Protein AF-A0A0N4VHN5-F1 (afdb_monomer_lite)

Organism: Enterobius vermicularis (NCBI:txid51028)

Foldseek 3Di:
DDDDDDDDDDDDDPPPPPQLPPVPDDPPDDQCQPDDPPPAFDDDDPALSPFRAHDDPVRCCLQQVQWAFDPPDPQQWTARNLPGDIDRHSVVRSQVSCLQFQKAFKAFLQQRAGENHLVLQQCLQQQVLDPRVVVQPPPQAAPDRDGRRHDSSSSVVRMDGPDPRRRNYMDGDPFFHTGPVHSRTDHHDPVSHCVRCPPVHPDPPPPDPPPDPDDDDDDDDD

Structure (mmCIF, N/CA/C/O backbone):
data_AF-A0A0N4VHN5-F1
#
_entry.id   AF-A0A0N4VHN5-F1
#
loop_
_atom_site.group_PDB
_atom_site.id
_atom_site.type_symbol
_atom_site.label_atom_id
_atom_site.label_alt_id
_atom_site.label_comp_id
_atom_site.label_asym_id
_atom_site.label_entity_id
_atom_site.label_seq_id
_atom_site.pdbx_PDB_ins_code
_atom_site.Cartn_x
_atom_site.Cartn_y
_atom_site.Cartn_z
_atom_site.occupancy
_atom_site.B_iso_or_equiv
_atom_site.auth_seq_id
_atom_site.auth_comp_id
_atom_site.auth_asym_id
_atom_site.auth_atom_id
_atom_site.pdbx_PDB_model_num
ATOM 1 N N . GLU A 1 1 ? 41.051 45.257 -5.096 1.00 39.50 1 GLU A N 1
ATOM 2 C CA . GLU A 1 1 ? 40.763 44.837 -6.481 1.00 39.50 1 GLU A CA 1
ATOM 3 C C . GLU A 1 1 ? 40.896 43.319 -6.676 1.00 39.50 1 GLU A C 1
ATOM 5 O O . GLU A 1 1 ? 41.936 42.858 -7.135 1.00 39.50 1 GLU A O 1
ATOM 10 N N . PRO A 1 2 ? 39.897 42.505 -6.288 1.00 39.78 2 PRO A N 1
ATOM 11 C CA . PRO A 1 2 ? 39.859 41.083 -6.623 1.00 39.78 2 PRO A CA 1
ATOM 12 C C . PRO A 1 2 ? 39.110 40.864 -7.950 1.00 39.78 2 PRO A C 1
ATOM 14 O O . PRO A 1 2 ? 38.141 41.558 -8.247 1.00 39.78 2 PRO A O 1
ATOM 17 N N . SER A 1 3 ? 39.527 39.887 -8.754 1.00 37.66 3 SER A N 1
ATOM 18 C CA . SER A 1 3 ? 38.798 39.464 -9.956 1.00 37.66 3 SER A CA 1
ATOM 19 C C . SER A 1 3 ? 38.771 37.942 -10.060 1.00 37.66 3 SER A C 1
ATOM 21 O O . SER A 1 3 ? 39.812 37.305 -10.178 1.00 37.66 3 SER A O 1
ATOM 23 N N . GLY A 1 4 ? 37.551 37.392 -10.046 1.00 33.50 4 GLY A N 1
ATOM 24 C CA . GLY A 1 4 ? 37.181 36.234 -10.862 1.00 33.50 4 GLY A CA 1
ATOM 25 C C . GLY A 1 4 ? 37.303 34.836 -10.253 1.00 33.50 4 GLY A C 1
ATOM 26 O O . GLY A 1 4 ? 37.974 33.991 -10.833 1.00 33.50 4 GLY A O 1
ATOM 27 N N . ALA A 1 5 ? 36.588 34.541 -9.163 1.00 33.94 5 ALA A N 1
ATOM 28 C CA . ALA A 1 5 ? 36.225 33.161 -8.826 1.00 33.94 5 ALA A CA 1
ATOM 29 C C . ALA A 1 5 ? 34.966 32.763 -9.620 1.00 33.94 5 ALA A C 1
ATOM 31 O O . ALA A 1 5 ? 33.904 33.350 -9.426 1.00 33.94 5 ALA A O 1
ATOM 32 N N . SER A 1 6 ? 35.080 31.786 -10.524 1.00 32.53 6 SER A N 1
ATOM 33 C CA . SER A 1 6 ? 33.928 31.187 -11.212 1.00 32.53 6 SER A CA 1
ATOM 34 C C . SER A 1 6 ? 33.412 30.005 -10.394 1.00 32.53 6 SER A C 1
ATOM 36 O O . SER A 1 6 ? 33.949 28.903 -10.469 1.00 32.53 6 SER A O 1
ATOM 38 N N . THR A 1 7 ? 32.386 30.244 -9.583 1.00 33.53 7 THR A N 1
ATOM 39 C CA . THR A 1 7 ? 31.591 29.200 -8.929 1.00 33.53 7 THR A CA 1
ATOM 40 C C . THR A 1 7 ? 30.432 28.822 -9.844 1.00 33.53 7 THR A C 1
ATOM 42 O O . THR A 1 7 ? 29.516 29.614 -10.046 1.00 33.53 7 THR A O 1
ATOM 45 N N . SER A 1 8 ? 30.466 27.620 -10.418 1.00 34.12 8 SER A N 1
ATOM 46 C CA . SER A 1 8 ? 29.323 27.057 -11.136 1.00 34.12 8 SER A CA 1
ATOM 47 C C . SER A 1 8 ? 28.293 26.556 -10.125 1.00 34.12 8 SER A C 1
ATOM 49 O O . SER A 1 8 ? 28.467 25.509 -9.502 1.00 34.12 8 SER A O 1
ATOM 51 N N . GLU A 1 9 ? 27.228 27.334 -9.952 1.00 30.00 9 GLU A N 1
ATOM 52 C CA . GLU A 1 9 ? 26.020 26.945 -9.232 1.00 30.00 9 GLU A CA 1
ATOM 53 C C . GLU A 1 9 ? 25.339 25.780 -9.963 1.00 30.00 9 GLU A C 1
ATOM 55 O O . GLU A 1 9 ? 24.810 25.929 -11.065 1.00 30.00 9 GLU A O 1
ATOM 60 N N . VAL A 1 10 ? 25.353 24.595 -9.349 1.00 32.91 10 VAL A N 1
ATOM 61 C CA . VAL A 1 10 ? 24.505 23.480 -9.775 1.00 32.91 10 VAL A CA 1
ATOM 62 C C . VAL A 1 10 ? 23.105 23.756 -9.246 1.00 32.91 10 VAL A C 1
ATOM 64 O O . VAL A 1 10 ? 22.823 23.640 -8.053 1.00 32.91 10 VAL A O 1
ATOM 67 N N . THR A 1 11 ? 22.233 24.153 -10.163 1.00 28.89 11 THR A N 1
ATOM 68 C CA . THR A 1 11 ? 20.811 24.382 -9.948 1.00 28.89 11 THR A CA 1
ATOM 69 C C . THR A 1 11 ? 20.134 23.102 -9.450 1.00 28.89 11 THR A C 1
ATOM 71 O O . THR A 1 11 ? 19.963 22.116 -10.168 1.00 28.89 11 THR A O 1
ATOM 74 N N . ALA A 1 12 ? 19.733 23.107 -8.179 1.00 29.03 12 ALA A N 1
ATOM 75 C CA . ALA A 1 12 ? 18.891 22.068 -7.609 1.00 29.03 12 ALA A CA 1
ATOM 76 C C . ALA A 1 12 ? 17.508 22.113 -8.281 1.00 29.03 12 ALA A C 1
ATOM 78 O O . ALA A 1 12 ? 16.729 23.045 -8.091 1.00 29.03 12 ALA A O 1
ATOM 79 N N . SER A 1 13 ? 17.210 21.095 -9.088 1.00 31.02 13 SER A N 1
ATOM 80 C CA . SER A 1 13 ? 15.890 20.896 -9.690 1.00 31.02 13 SER A CA 1
ATOM 81 C C . SER A 1 13 ? 14.857 20.556 -8.602 1.00 31.02 13 SER A C 1
ATOM 83 O O . SER A 1 13 ? 15.085 19.618 -7.831 1.00 31.02 13 SER A O 1
ATOM 85 N N . PRO A 1 14 ? 13.702 21.243 -8.521 1.00 33.09 14 PRO A N 1
ATOM 86 C CA . PRO A 1 14 ? 12.677 20.912 -7.543 1.00 33.09 14 PRO A CA 1
ATOM 87 C C . PRO A 1 14 ? 11.847 19.729 -8.054 1.00 33.09 14 PRO A C 1
ATOM 89 O O . PRO A 1 14 ? 10.865 19.892 -8.776 1.00 33.09 14 PRO A O 1
ATOM 92 N N . ASN A 1 15 ? 12.227 18.510 -7.668 1.00 30.66 15 ASN A N 1
ATOM 93 C CA . ASN A 1 15 ? 11.379 17.334 -7.857 1.00 30.66 15 ASN A CA 1
ATOM 94 C C . ASN A 1 15 ? 10.184 17.429 -6.892 1.00 30.66 15 ASN A C 1
ATOM 96 O O . ASN A 1 15 ? 10.276 17.074 -5.714 1.00 30.66 15 ASN A O 1
ATOM 100 N N . SER A 1 16 ? 9.062 17.948 -7.396 1.00 34.81 16 SER A N 1
ATOM 101 C CA . SER A 1 16 ? 7.782 18.032 -6.691 1.00 34.81 16 SER A CA 1
ATOM 102 C C . SER A 1 16 ? 7.221 16.626 -6.461 1.00 34.81 16 SER A C 1
ATOM 104 O O . SER A 1 16 ? 6.423 16.103 -7.238 1.00 34.81 16 SER A O 1
ATOM 106 N N . ARG A 1 17 ? 7.659 15.987 -5.370 1.00 40.44 17 ARG A N 1
ATOM 107 C CA . ARG A 1 17 ? 7.017 14.792 -4.810 1.00 40.44 17 ARG A CA 1
ATOM 108 C C . ARG A 1 17 ? 5.644 15.212 -4.299 1.00 40.44 17 ARG A C 1
ATOM 110 O O . ARG A 1 17 ? 5.498 15.598 -3.137 1.00 40.44 17 ARG A O 1
ATOM 117 N N . ARG A 1 18 ? 4.634 15.175 -5.168 1.00 39.31 18 ARG A N 1
ATOM 118 C CA . ARG A 1 18 ? 3.244 15.453 -4.800 1.00 39.31 18 ARG A CA 1
ATOM 119 C C . ARG A 1 18 ? 2.734 14.294 -3.939 1.00 39.31 18 ARG A C 1
ATOM 121 O O . ARG A 1 18 ? 2.099 13.364 -4.417 1.00 39.31 18 ARG A O 1
ATOM 128 N N . LYS A 1 19 ? 3.066 14.332 -2.643 1.00 42.00 19 LYS A N 1
ATOM 129 C CA . LYS A 1 19 ? 2.388 13.541 -1.610 1.00 42.00 19 LYS A CA 1
ATOM 130 C C . LYS A 1 19 ? 0.894 13.812 -1.771 1.00 42.00 19 LYS A C 1
ATOM 132 O O . LYS A 1 19 ? 0.517 14.977 -1.911 1.00 42.00 19 LYS A O 1
ATOM 137 N N . GLN A 1 20 ? 0.059 12.771 -1.768 1.00 41.84 20 GLN A N 1
ATOM 138 C CA . GLN A 1 20 ? -1.391 12.947 -1.675 1.00 41.84 20 GLN A CA 1
ATOM 139 C C . GLN A 1 20 ? -1.646 13.880 -0.485 1.00 41.84 20 GLN A C 1
ATOM 141 O O . GLN A 1 20 ? -1.307 13.551 0.652 1.00 41.84 20 GLN A O 1
ATOM 146 N N . ASN A 1 21 ? -2.072 15.111 -0.777 1.00 32.28 21 ASN A N 1
ATOM 147 C CA . ASN A 1 21 ? -2.075 16.188 0.199 1.00 32.28 21 ASN A CA 1
ATOM 148 C C . ASN A 1 21 ? -3.254 15.966 1.147 1.00 32.28 21 ASN A C 1
ATOM 150 O O . ASN A 1 21 ? -4.392 16.322 0.863 1.00 32.28 21 ASN A O 1
ATOM 154 N N . LEU A 1 22 ? -2.948 15.336 2.270 1.00 43.53 22 LEU A N 1
ATOM 155 C CA . LEU A 1 22 ? -3.851 15.104 3.390 1.00 43.53 22 LEU A CA 1
ATOM 156 C C . LEU A 1 22 ? -4.009 16.375 4.261 1.00 43.53 22 LEU A C 1
ATOM 158 O O . LEU A 1 22 ? -4.693 16.347 5.272 1.00 43.53 22 LEU A O 1
ATOM 162 N N . SER A 1 23 ? -3.405 17.505 3.867 1.00 31.72 23 SER A N 1
ATOM 163 C CA . SER A 1 23 ? -3.497 18.811 4.545 1.00 31.72 23 SER A CA 1
ATOM 164 C C . SER A 1 23 ? -4.781 19.584 4.214 1.00 31.72 23 SER A C 1
ATOM 166 O O . SER A 1 23 ? -5.015 20.644 4.782 1.00 31.72 23 SER A O 1
ATOM 168 N N . LYS A 1 24 ? -5.629 19.067 3.315 1.00 37.84 24 LYS A N 1
ATOM 169 C CA . LYS A 1 24 ? -7.011 19.545 3.109 1.00 37.84 24 LYS A CA 1
ATOM 170 C C . LYS A 1 24 ? -8.031 18.833 4.008 1.00 37.84 24 LYS A C 1
ATOM 172 O O . LYS A 1 24 ? -9.216 18.808 3.697 1.00 37.84 24 LYS A O 1
ATOM 177 N N . LEU A 1 25 ? -7.572 18.237 5.104 1.00 39.84 25 LEU A N 1
ATOM 178 C CA . LEU A 1 25 ? -8.420 17.659 6.140 1.00 39.84 25 LEU A CA 1
ATOM 179 C C . LEU A 1 25 ? -8.606 18.711 7.239 1.00 39.84 25 LEU A C 1
ATOM 181 O O . LEU A 1 25 ? -7.860 18.736 8.213 1.00 39.84 25 LEU A O 1
ATOM 185 N N . GLY A 1 26 ? -9.541 19.637 7.017 1.00 29.16 26 GLY A N 1
ATOM 186 C CA . GLY A 1 26 ? -10.001 20.557 8.058 1.00 29.16 26 GLY A CA 1
ATOM 187 C C . GLY A 1 26 ? -10.893 19.836 9.070 1.00 29.16 26 GLY A C 1
ATOM 188 O O . GLY A 1 26 ? -11.577 18.876 8.717 1.00 29.16 26 GLY A O 1
ATOM 189 N N . GLU A 1 27 ? -10.871 20.302 10.321 1.00 34.47 27 GLU A N 1
ATOM 190 C CA . GLU A 1 27 ? -11.841 19.953 11.366 1.00 34.47 27 GLU A CA 1
ATOM 191 C C . GLU A 1 27 ? -13.268 20.166 10.844 1.00 34.47 27 GLU A C 1
ATOM 193 O O . GLU A 1 27 ? -13.688 21.288 10.570 1.00 34.47 27 GLU A O 1
ATOM 198 N N . GLY A 1 28 ? -13.985 19.065 10.645 1.00 32.59 28 GLY A N 1
ATOM 199 C CA . GLY A 1 28 ? -15.244 19.026 9.906 1.00 32.59 28 GLY A CA 1
ATOM 200 C C . GLY A 1 28 ? -15.227 17.826 8.973 1.00 32.59 28 GLY A C 1
ATOM 201 O O . GLY A 1 28 ? -15.170 17.985 7.757 1.00 32.59 28 GLY A O 1
ATOM 202 N N . ASP A 1 29 ? -15.171 16.631 9.571 1.00 35.84 29 ASP A N 1
ATOM 203 C CA . ASP A 1 29 ? -15.097 15.338 8.891 1.00 35.84 29 ASP A CA 1
ATOM 204 C C . ASP A 1 29 ? -16.219 15.197 7.849 1.00 35.84 29 ASP A C 1
ATOM 206 O O . ASP A 1 29 ? -17.328 14.760 8.145 1.00 35.84 29 ASP A O 1
ATOM 210 N N . ASP A 1 30 ? -15.889 15.472 6.592 1.00 33.62 30 ASP A N 1
ATOM 211 C CA . ASP A 1 30 ? -16.401 14.670 5.498 1.00 33.62 30 ASP A CA 1
ATOM 212 C C . ASP A 1 30 ? -15.242 14.335 4.562 1.00 33.62 30 ASP A C 1
ATOM 214 O O . ASP A 1 30 ? -14.617 15.191 3.927 1.00 33.62 30 ASP A O 1
ATOM 218 N N . VAL A 1 31 ? -14.931 13.040 4.483 1.00 39.06 31 VAL A N 1
ATOM 219 C CA . VAL A 1 31 ? -14.284 12.489 3.294 1.00 39.06 31 VAL A CA 1
ATOM 220 C C . VAL A 1 31 ? -15.145 12.989 2.148 1.00 39.06 31 VAL A C 1
ATOM 222 O O . VAL A 1 31 ? -16.322 12.659 2.129 1.00 39.06 31 VAL A O 1
ATOM 225 N N . THR A 1 32 ? -14.627 13.796 1.221 1.00 37.62 32 THR A N 1
ATOM 226 C CA . THR A 1 32 ? -15.452 14.198 0.078 1.00 37.62 32 THR A CA 1
ATOM 227 C C . THR A 1 32 ? -15.676 12.965 -0.801 1.00 37.62 32 THR A C 1
ATOM 229 O O . THR A 1 32 ? -14.927 12.679 -1.736 1.00 37.62 32 THR A O 1
ATOM 232 N N . ILE A 1 33 ? -16.702 12.194 -0.443 1.00 41.88 33 ILE A N 1
ATOM 233 C CA . ILE A 1 33 ? -17.319 11.114 -1.194 1.00 41.88 33 ILE A CA 1
ATOM 234 C C . ILE A 1 33 ? -18.050 11.827 -2.325 1.00 41.88 33 ILE A C 1
ATOM 236 O O . ILE A 1 33 ? -19.202 12.234 -2.199 1.00 41.88 33 ILE A O 1
ATOM 240 N N . VAL A 1 34 ? -17.348 12.074 -3.430 1.00 38.62 34 VAL A N 1
ATOM 241 C CA . VAL A 1 34 ? -17.986 12.680 -4.599 1.00 38.62 34 VAL A CA 1
ATOM 242 C C . VAL A 1 34 ? -19.016 11.684 -5.133 1.00 38.62 34 VAL A C 1
ATOM 244 O O . VAL A 1 34 ? -18.658 10.638 -5.675 1.00 38.62 34 VAL A O 1
ATOM 247 N N . SER A 1 35 ? -20.297 12.013 -4.965 1.00 38.59 35 SER A N 1
ATOM 248 C CA . SER A 1 35 ? -21.399 11.354 -5.663 1.00 38.59 35 SER A CA 1
ATOM 249 C C . SER A 1 35 ? -21.301 11.698 -7.146 1.00 38.59 35 SER A C 1
ATOM 251 O O . SER A 1 35 ? -21.182 12.870 -7.495 1.00 38.59 35 SER A O 1
ATOM 253 N N . PHE A 1 36 ? -21.329 10.691 -8.021 1.00 43.09 36 PHE A N 1
ATOM 254 C CA . PHE A 1 36 ? -21.306 10.902 -9.468 1.00 43.09 36 PHE A CA 1
ATOM 255 C C . PHE A 1 36 ? -22.544 11.704 -9.889 1.00 43.09 36 PHE A C 1
ATOM 257 O O . PHE A 1 36 ? -23.650 11.161 -9.814 1.00 43.09 36 PHE A O 1
ATOM 264 N N . PRO A 1 37 ? -22.410 12.937 -10.409 1.00 37.66 37 PRO A N 1
ATOM 265 C CA . PRO A 1 37 ? -23.477 13.491 -11.212 1.00 37.66 37 PRO A CA 1
ATOM 266 C C . PRO A 1 37 ? -23.484 12.665 -12.505 1.00 37.66 37 PRO A C 1
ATOM 268 O O . PRO A 1 37 ? -22.522 12.687 -13.272 1.00 37.66 37 PRO A O 1
ATOM 271 N N . ASN A 1 38 ? -24.562 11.915 -12.737 1.00 46.72 38 ASN A N 1
ATOM 272 C CA . ASN A 1 38 ? -24.902 11.277 -14.019 1.00 46.72 38 ASN A CA 1
ATOM 273 C C . ASN A 1 38 ? -24.316 9.884 -14.328 1.00 46.72 38 ASN A C 1
ATOM 275 O O . ASN A 1 38 ? -24.370 9.462 -15.482 1.00 46.72 38 ASN A O 1
ATOM 279 N N . GLY A 1 39 ? -23.795 9.137 -13.346 1.00 50.06 39 GLY A N 1
ATOM 280 C CA . GLY A 1 39 ? -23.533 7.693 -13.509 1.00 50.06 39 GLY A CA 1
ATOM 281 C C . GLY A 1 39 ? -22.521 7.292 -14.599 1.00 50.06 39 GLY A C 1
ATOM 282 O O . GLY A 1 39 ? -22.461 6.118 -14.962 1.00 50.06 39 GLY A O 1
ATOM 283 N N . ARG A 1 40 ? -21.720 8.231 -15.126 1.00 45.75 40 ARG A N 1
ATOM 284 C CA . ARG A 1 40 ? -20.621 7.928 -16.055 1.00 45.75 40 ARG A CA 1
ATOM 285 C C . ARG A 1 40 ? -19.307 7.713 -15.292 1.00 45.75 40 ARG A C 1
ATOM 287 O O . ARG A 1 40 ? -18.990 8.531 -14.427 1.00 45.75 40 ARG A O 1
ATOM 294 N N . PRO A 1 41 ? -18.526 6.664 -15.617 1.00 46.84 41 PRO A N 1
ATOM 295 C CA . PRO A 1 41 ? -17.182 6.491 -15.074 1.00 46.84 41 PRO A CA 1
ATOM 296 C C . PRO A 1 41 ? -16.291 7.685 -15.461 1.00 46.84 41 PRO A C 1
ATOM 298 O O . PRO A 1 41 ? -16.370 8.134 -16.610 1.00 46.84 41 PRO A O 1
ATOM 301 N N . PRO A 1 42 ? -15.440 8.205 -14.558 1.00 48.66 42 PRO A N 1
ATOM 302 C CA . PRO A 1 42 ? -14.450 9.212 -14.916 1.00 48.66 42 PRO A CA 1
ATOM 303 C C . PRO A 1 42 ? -13.450 8.634 -15.934 1.00 48.66 42 PRO A C 1
ATOM 305 O O . PRO A 1 42 ? -13.191 7.427 -15.907 1.00 48.66 42 PRO A O 1
ATOM 308 N N . PRO A 1 43 ? -12.835 9.467 -16.794 1.00 48.03 43 PRO A N 1
ATOM 309 C CA . PRO A 1 43 ? -11.651 9.061 -17.547 1.00 48.03 43 PRO A CA 1
ATOM 310 C C . PRO A 1 43 ? -10.589 8.519 -16.584 1.00 48.03 43 PRO A C 1
ATOM 312 O O . PRO A 1 43 ? -10.421 9.076 -15.497 1.00 48.03 43 PRO A O 1
ATOM 315 N N . CYS A 1 44 ? -9.871 7.458 -16.970 1.00 50.72 44 CYS A N 1
ATOM 316 C CA . CYS A 1 44 ? -8.771 6.933 -16.161 1.00 50.72 44 CYS A CA 1
ATOM 317 C C . CYS A 1 44 ? -7.771 8.074 -15.893 1.00 50.72 44 CYS A C 1
ATOM 319 O O . CYS A 1 44 ? -7.240 8.640 -16.852 1.00 50.72 44 CYS A O 1
ATOM 321 N N . PRO A 1 45 ? -7.549 8.474 -14.630 1.00 56.88 45 PRO A N 1
ATOM 322 C CA . PRO A 1 45 ? -6.671 9.596 -14.339 1.00 56.88 45 PRO A CA 1
ATOM 323 C C . PRO A 1 45 ? -5.233 9.270 -14.743 1.00 56.88 45 PRO A C 1
ATOM 325 O O . PRO A 1 45 ? -4.770 8.146 -14.572 1.00 56.88 45 PRO A O 1
ATOM 328 N N . GLN A 1 46 ? -4.534 10.277 -15.272 1.00 59.91 46 GLN A N 1
ATOM 329 C CA . GLN A 1 46 ? -3.140 10.167 -15.723 1.00 59.91 46 GLN A CA 1
ATOM 330 C C . GLN A 1 46 ? -2.165 9.885 -14.567 1.00 59.91 46 GLN A C 1
ATOM 332 O O . GLN A 1 46 ? -1.086 9.357 -14.796 1.00 59.91 46 GLN A O 1
ATOM 337 N N . ASP A 1 47 ? -2.549 10.220 -13.329 1.00 72.00 47 ASP A N 1
ATOM 338 C CA . ASP A 1 47 ? -1.760 9.990 -12.118 1.00 72.00 47 ASP A CA 1
ATOM 339 C C . ASP A 1 47 ? -2.579 9.188 -11.100 1.00 72.00 47 ASP A C 1
ATOM 341 O O . ASP A 1 47 ? -3.596 9.665 -10.583 1.00 72.00 47 ASP A O 1
ATOM 345 N N . LEU A 1 48 ? -2.110 7.983 -10.764 1.00 73.25 48 LEU A N 1
ATOM 346 C CA . LEU A 1 48 ? -2.747 7.101 -9.779 1.00 73.25 48 LEU A CA 1
ATOM 347 C C . LEU A 1 48 ? -2.833 7.741 -8.385 1.00 73.25 48 LEU A C 1
ATOM 349 O O . LEU A 1 48 ? -3.721 7.404 -7.595 1.00 73.25 48 LEU A O 1
ATOM 353 N N . SER A 1 49 ? -1.941 8.688 -8.077 1.00 72.25 49 SER A N 1
ATOM 354 C CA . SER A 1 49 ? -1.959 9.435 -6.819 1.00 72.25 49 SER A CA 1
ATOM 355 C C . SER A 1 49 ? -3.117 10.443 -6.745 1.00 72.25 49 SER A C 1
ATOM 357 O O . SER A 1 49 ? -3.532 10.834 -5.655 1.00 72.25 49 SER A O 1
ATOM 359 N N . SER A 1 50 ? -3.717 10.819 -7.874 1.00 73.44 50 SER A N 1
ATOM 360 C CA . SER A 1 50 ? -4.863 11.737 -7.903 1.00 73.44 50 SER A CA 1
ATOM 361 C C . SER A 1 50 ? -6.217 11.048 -7.681 1.00 73.44 50 SER A C 1
ATOM 363 O O . SER A 1 50 ? -7.224 11.728 -7.490 1.00 73.44 50 SER A O 1
ATOM 365 N N . ILE A 1 51 ? -6.253 9.708 -7.669 1.00 76.06 51 ILE A N 1
ATOM 366 C CA . ILE A 1 51 ? -7.491 8.930 -7.538 1.00 76.06 51 ILE A CA 1
ATOM 367 C C . ILE A 1 51 ? -8.066 9.082 -6.122 1.00 76.06 51 ILE A C 1
ATOM 369 O O . ILE A 1 51 ? -7.423 8.619 -5.165 1.00 76.06 51 ILE A O 1
ATOM 373 N N . PRO A 1 52 ? -9.281 9.650 -5.971 1.00 77.62 52 PRO A N 1
ATOM 374 C CA . PRO A 1 52 ? -9.937 9.758 -4.674 1.00 77.62 52 PRO A CA 1
ATOM 375 C C . PRO A 1 52 ? -10.217 8.373 -4.082 1.00 77.62 52 PRO A C 1
ATOM 377 O O . PRO A 1 52 ? -10.300 7.364 -4.781 1.00 77.62 52 PRO A O 1
ATOM 380 N N . VAL A 1 53 ? -10.336 8.306 -2.760 1.00 82.50 53 VAL A N 1
ATOM 381 C CA . VAL A 1 53 ? -10.695 7.073 -2.055 1.00 82.50 53 VAL A CA 1
ATOM 382 C C . VAL A 1 53 ? -12.191 7.104 -1.782 1.00 82.50 53 VAL A C 1
ATOM 384 O O . VAL A 1 53 ? -12.673 8.031 -1.136 1.00 82.50 53 VAL A O 1
ATOM 387 N N . TYR A 1 54 ? -12.909 6.074 -2.221 1.00 78.12 54 TYR A N 1
ATOM 388 C CA . TYR A 1 54 ? -14.329 5.919 -1.923 1.00 78.12 54 TYR A CA 1
ATOM 389 C C . TYR A 1 54 ? -14.515 4.876 -0.822 1.00 78.12 54 TYR A C 1
ATOM 391 O O . TYR A 1 54 ? -14.210 3.695 -1.016 1.00 78.12 54 TYR A O 1
ATOM 399 N N . LEU A 1 55 ? -15.024 5.327 0.324 1.00 80.56 55 LEU A N 1
ATOM 400 C CA . LEU A 1 55 ? -15.395 4.497 1.465 1.00 80.56 55 LEU A CA 1
ATOM 401 C C . LEU A 1 55 ? -16.858 4.746 1.811 1.00 80.56 55 LEU A C 1
ATOM 403 O O . LEU A 1 55 ? -17.313 5.887 1.809 1.00 80.56 55 LEU A O 1
ATOM 407 N N . THR A 1 56 ? -17.578 3.680 2.140 1.00 82.44 56 THR A N 1
ATOM 408 C CA . THR A 1 56 ? -18.854 3.811 2.855 1.00 82.44 56 THR A CA 1
ATOM 409 C C . THR A 1 56 ? -18.599 4.269 4.291 1.00 82.44 56 THR A C 1
ATOM 411 O O . THR A 1 56 ? -17.512 4.047 4.829 1.00 82.44 56 THR A O 1
ATOM 414 N N . GLU A 1 57 ? -19.601 4.860 4.938 1.00 81.94 57 GLU A N 1
ATOM 415 C CA . GLU A 1 57 ? -19.525 5.230 6.357 1.00 81.94 57 GLU A CA 1
ATOM 416 C C . GLU A 1 57 ? -19.144 4.032 7.237 1.00 81.94 57 GLU A C 1
ATOM 418 O O . GLU A 1 57 ? -18.208 4.116 8.027 1.00 81.94 57 GLU A O 1
ATOM 423 N N . MET A 1 58 ? -19.767 2.875 6.998 1.00 82.38 58 MET A N 1
ATOM 424 C CA . MET A 1 58 ? -19.437 1.638 7.705 1.00 82.38 58 MET A CA 1
ATOM 425 C C . MET A 1 58 ? -17.974 1.221 7.503 1.00 82.38 58 MET A C 1
ATOM 427 O O . MET A 1 58 ? -17.318 0.830 8.460 1.00 82.38 58 MET A O 1
ATOM 431 N N . GLN A 1 59 ? -17.427 1.333 6.286 1.00 86.50 59 GLN A N 1
ATOM 432 C CA . GLN A 1 59 ? -16.007 1.045 6.044 1.00 86.50 59 GLN A CA 1
ATOM 433 C C . GLN 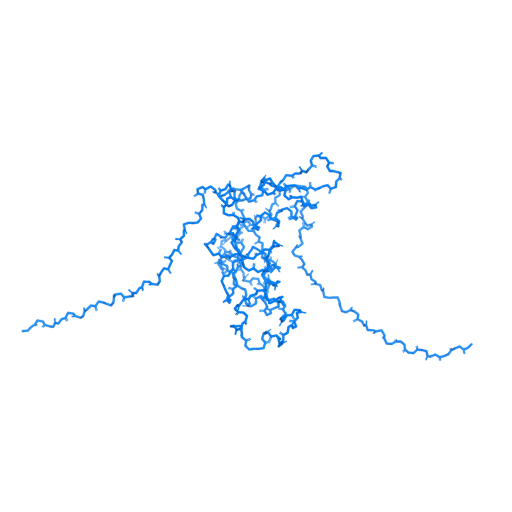A 1 59 ? -15.087 2.054 6.732 1.00 86.50 59 GLN A C 1
ATOM 435 O O . GLN A 1 59 ? -14.053 1.662 7.263 1.00 86.50 59 GLN A O 1
ATOM 440 N N . ARG A 1 60 ? -15.440 3.343 6.730 1.00 86.69 60 ARG A N 1
ATOM 441 C CA . ARG A 1 60 ? -14.665 4.391 7.407 1.00 86.69 60 ARG A CA 1
ATOM 442 C C . ARG A 1 60 ? -14.577 4.116 8.910 1.00 86.69 60 ARG A C 1
ATOM 444 O O . ARG A 1 60 ? -13.475 4.129 9.454 1.00 86.69 60 ARG A O 1
ATOM 451 N N . GLU A 1 61 ? -15.706 3.811 9.543 1.00 85.50 61 GLU A N 1
ATOM 452 C CA . GLU A 1 61 ? -15.763 3.438 10.960 1.00 85.50 61 GLU A CA 1
ATOM 453 C C . GLU A 1 61 ? -14.955 2.168 11.239 1.00 85.50 61 GLU A C 1
ATOM 455 O O . GLU A 1 61 ? -14.089 2.150 12.117 1.00 85.50 61 GLU A O 1
ATOM 460 N N . LEU A 1 62 ? -15.163 1.120 10.440 1.00 88.25 62 LEU A N 1
ATOM 461 C CA . LEU A 1 62 ? -14.458 -0.153 10.586 1.00 88.25 62 LEU A CA 1
ATOM 462 C C . LEU A 1 62 ? -12.935 0.018 10.472 1.00 88.25 62 LEU A C 1
ATOM 464 O O . LEU A 1 62 ? -12.180 -0.540 11.264 1.00 88.25 62 LEU A O 1
ATOM 468 N N . PHE A 1 63 ? -12.470 0.793 9.490 1.00 90.00 63 PHE A N 1
ATOM 469 C CA . PHE A 1 63 ? -11.045 0.923 9.192 1.00 90.00 63 PHE A CA 1
ATOM 470 C C . PHE A 1 63 ? -10.309 1.873 10.134 1.00 90.00 63 PHE A C 1
ATOM 472 O O . PHE A 1 63 ? -9.097 1.728 10.264 1.00 90.00 63 PHE A O 1
ATOM 479 N N . PHE A 1 64 ? -10.985 2.843 10.763 1.00 91.94 64 PHE A N 1
ATOM 480 C CA . PHE A 1 64 ? -10.291 3.935 11.460 1.00 91.94 64 PHE A CA 1
ATOM 481 C C . PHE A 1 64 ? -10.731 4.196 12.907 1.00 91.94 64 PHE A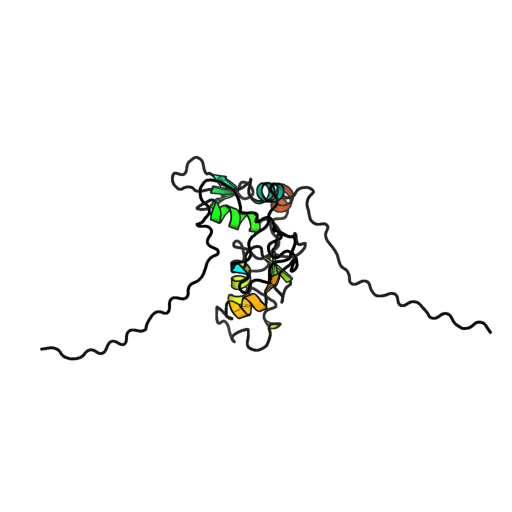 C 1
ATOM 483 O O . PHE A 1 64 ? -9.982 4.858 13.624 1.00 91.94 64 PHE A O 1
ATOM 490 N N . SER A 1 65 ? -11.859 3.656 13.384 1.00 91.50 65 SER A N 1
ATOM 491 C CA . SER A 1 65 ? -12.374 3.910 14.753 1.00 91.50 65 SER A CA 1
ATOM 492 C C . SER A 1 65 ? -11.437 3.459 15.884 1.00 91.50 65 SER A C 1
ATOM 494 O O . SER A 1 65 ? -11.531 3.925 17.025 1.00 91.50 65 SER A O 1
ATOM 496 N N . PHE A 1 66 ? -10.504 2.553 15.585 1.00 93.00 66 PHE A N 1
ATOM 497 C CA . PHE A 1 66 ? -9.503 2.082 16.538 1.00 93.00 66 PHE A CA 1
ATOM 498 C C . PHE A 1 66 ? -8.273 2.995 16.644 1.00 93.00 66 PHE A C 1
ATOM 500 O O . PHE A 1 66 ? -7.371 2.692 17.424 1.00 93.00 66 PHE A O 1
ATOM 507 N N . ILE A 1 67 ? -8.214 4.103 15.904 1.00 94.44 67 ILE A N 1
ATOM 508 C CA . ILE A 1 67 ? -7.214 5.157 16.092 1.00 94.44 67 ILE A CA 1
ATOM 509 C C . ILE A 1 67 ? -7.824 6.230 16.993 1.00 94.44 67 ILE A C 1
ATOM 511 O O . ILE A 1 67 ? -8.781 6.896 16.607 1.00 94.44 67 ILE A O 1
ATOM 515 N N . ARG A 1 68 ? -7.285 6.398 18.203 1.00 93.56 68 ARG A N 1
ATOM 516 C CA . ARG A 1 68 ? -7.839 7.317 19.210 1.00 93.56 68 ARG A CA 1
ATOM 517 C C . ARG A 1 68 ? -6.832 8.383 19.628 1.00 93.56 68 ARG A C 1
ATOM 519 O O . ARG A 1 68 ? -5.654 8.054 19.733 1.00 93.56 68 ARG A O 1
ATOM 526 N N . PRO A 1 69 ? -7.256 9.623 19.914 1.00 92.06 69 PRO A N 1
ATOM 527 C CA . PRO A 1 69 ? -6.374 10.632 20.493 1.00 92.06 69 PRO A CA 1
ATOM 528 C C . PRO A 1 69 ? -5.753 10.153 21.810 1.00 92.06 69 PRO A C 1
ATOM 530 O O . PRO A 1 69 ? -6.396 9.451 22.597 1.00 92.06 69 PRO A O 1
ATOM 533 N N . VAL A 1 70 ? -4.508 10.546 22.071 1.00 90.62 70 VAL A N 1
ATOM 534 C CA . VAL A 1 70 ? -3.855 10.307 23.362 1.00 90.62 70 VAL A CA 1
ATOM 535 C C . VAL A 1 70 ? -4.225 11.446 24.310 1.00 90.62 70 VAL A C 1
ATOM 537 O O . VAL A 1 70 ? -3.785 12.580 24.133 1.00 90.62 70 VAL A O 1
ATOM 540 N N . SER A 1 71 ? -5.017 11.130 25.338 1.00 75.75 71 SER A N 1
ATOM 541 C CA . SER A 1 71 ? -5.597 12.089 26.293 1.00 75.75 71 SER A CA 1
ATOM 542 C C . SER A 1 71 ? -4.577 12.925 27.074 1.00 75.75 71 SER A C 1
ATOM 544 O O . SER A 1 71 ? -4.937 13.956 27.629 1.00 75.75 71 SER A O 1
ATOM 546 N N . SER A 1 72 ? -3.317 12.495 27.133 1.00 69.25 72 SER A N 1
ATOM 547 C CA . SER A 1 72 ? -2.234 13.176 27.850 1.00 69.25 72 SER A CA 1
ATOM 548 C C . SER A 1 72 ? -1.273 13.951 26.942 1.00 69.25 72 SER A C 1
ATOM 550 O O . SER A 1 72 ? -0.257 14.437 27.433 1.00 69.25 72 SER A O 1
ATOM 552 N N . SER A 1 73 ? -1.525 14.027 25.629 1.00 60.38 73 SER A N 1
ATOM 553 C CA . SER A 1 73 ? -0.609 14.687 24.690 1.00 60.38 73 SER A CA 1
ATOM 554 C C . SER A 1 73 ? -1.095 16.088 24.322 1.00 60.38 73 SER A C 1
ATOM 556 O O . SER A 1 73 ? -2.221 16.262 23.864 1.00 60.38 73 SER A O 1
ATOM 558 N N . THR A 1 74 ? -0.223 17.083 24.471 1.00 60.53 74 THR A N 1
ATOM 559 C CA . THR A 1 74 ? -0.418 18.442 23.935 1.00 60.53 74 THR A CA 1
ATOM 560 C C . THR A 1 74 ? -0.158 18.519 22.425 1.00 60.53 74 THR A C 1
ATOM 562 O O . THR A 1 74 ? -0.278 19.587 21.841 1.00 60.53 74 THR A O 1
ATOM 565 N N . ASP A 1 75 ? 0.217 17.395 21.803 1.00 70.00 75 ASP A N 1
ATOM 566 C CA . ASP A 1 75 ? 0.863 17.328 20.484 1.00 70.00 75 ASP A CA 1
ATOM 567 C C . ASP A 1 75 ? -0.017 16.667 19.402 1.00 70.00 75 ASP A C 1
ATOM 569 O O . ASP A 1 75 ? 0.454 16.301 18.331 1.00 70.00 75 ASP A O 1
ATOM 573 N N . GLY A 1 76 ? -1.311 16.452 19.682 1.00 83.62 76 GLY A N 1
ATOM 574 C CA . GLY A 1 76 ? -2.244 15.853 18.715 1.00 83.62 76 GLY A CA 1
ATOM 575 C C . GLY A 1 76 ? -1.939 14.389 18.362 1.00 83.62 76 GLY A C 1
ATOM 576 O O . GLY A 1 76 ? -2.412 13.884 17.339 1.00 83.62 76 GLY A O 1
ATOM 577 N N . ALA A 1 77 ? -1.166 13.692 19.199 1.00 91.75 77 ALA A N 1
ATOM 578 C CA . ALA A 1 77 ? -0.782 12.305 18.981 1.00 91.75 77 ALA A CA 1
ATOM 579 C C . ALA A 1 77 ? -1.987 11.362 19.098 1.00 91.75 77 ALA A C 1
ATOM 581 O O . ALA A 1 77 ? -2.915 11.575 19.884 1.00 91.75 77 ALA A O 1
ATOM 582 N N . HIS A 1 78 ? -1.960 10.285 18.319 1.00 93.56 78 HIS A N 1
ATOM 583 C CA . HIS A 1 78 ? -3.003 9.262 18.315 1.00 93.56 78 HIS A CA 1
ATOM 584 C C . HIS A 1 78 ? -2.404 7.890 18.620 1.00 93.56 78 HIS A C 1
ATOM 586 O O . HIS A 1 78 ? -1.235 7.631 18.354 1.00 93.56 78 HIS A O 1
ATOM 592 N N . LYS A 1 79 ? -3.207 6.990 19.176 1.00 95.44 79 LYS A N 1
ATOM 593 C CA . LYS A 1 79 ? -2.839 5.618 19.505 1.00 95.44 79 LYS A CA 1
ATOM 594 C C . LYS A 1 79 ? -3.730 4.642 18.753 1.00 95.44 79 LYS A C 1
ATOM 596 O O . LYS A 1 79 ? -4.953 4.765 18.761 1.00 95.44 79 LYS A O 1
ATOM 601 N N . CYS A 1 80 ? -3.110 3.639 18.146 1.00 96.00 80 CYS A N 1
ATOM 602 C CA . CYS A 1 80 ? -3.804 2.481 17.611 1.00 96.00 80 CYS A CA 1
ATOM 603 C C . CYS A 1 80 ? -4.185 1.533 18.751 1.00 96.00 80 CYS A C 1
ATOM 605 O O . CYS A 1 80 ? -3.322 0.974 19.425 1.00 96.00 80 CYS A O 1
ATOM 607 N N . MET A 1 81 ? -5.479 1.314 18.955 1.00 95.81 81 MET A N 1
ATOM 608 C CA . MET A 1 81 ? -5.998 0.439 20.009 1.00 95.81 81 MET A CA 1
ATOM 609 C C . MET A 1 81 ? -5.815 -1.054 19.701 1.00 95.81 81 MET A C 1
ATOM 611 O O . MET A 1 81 ? -5.982 -1.873 20.598 1.00 95.81 81 MET A O 1
ATOM 615 N N . GLN A 1 82 ? -5.447 -1.415 18.465 1.00 94.69 82 GLN A N 1
ATOM 616 C CA . GLN A 1 82 ? -5.237 -2.811 18.065 1.00 94.69 82 GLN A CA 1
ATOM 617 C C . GLN A 1 82 ? -3.819 -3.326 18.327 1.00 94.69 82 GLN A C 1
ATOM 619 O O . GLN A 1 82 ? -3.666 -4.498 18.666 1.00 94.69 82 GLN A O 1
ATOM 624 N N . CYS A 1 83 ? -2.800 -2.472 18.175 1.00 95.19 83 CYS A N 1
ATOM 625 C CA . CYS A 1 83 ? -1.390 -2.832 18.381 1.00 95.19 83 CYS A CA 1
ATOM 626 C C . CYS A 1 83 ? -0.660 -1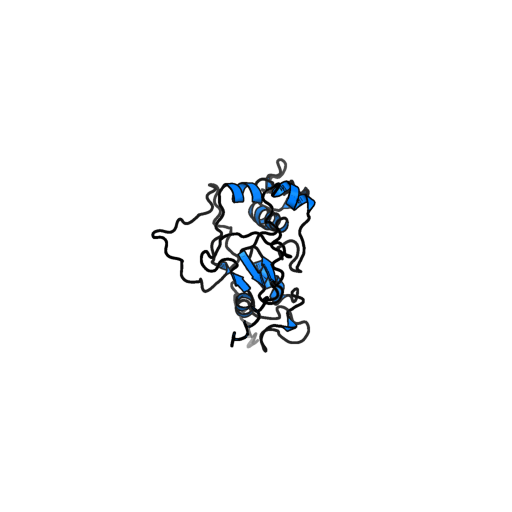.947 19.406 1.00 95.19 83 CYS A C 1
ATOM 628 O O . CYS A 1 83 ? 0.505 -2.182 19.709 1.00 95.19 83 CYS A O 1
ATOM 630 N N . GLY A 1 84 ? -1.312 -0.907 19.930 1.00 94.88 84 GLY A N 1
ATOM 631 C CA . GLY A 1 84 ? -0.745 0.010 20.917 1.00 94.88 84 GLY A CA 1
ATOM 632 C C . GLY A 1 84 ? 0.182 1.092 20.356 1.00 94.88 84 GLY A C 1
ATOM 633 O O . GLY A 1 84 ? 0.610 1.946 21.132 1.00 94.88 84 GLY A O 1
ATOM 634 N N . GLN A 1 85 ? 0.473 1.093 19.049 1.00 95.00 85 GLN A N 1
ATOM 635 C CA . GLN A 1 85 ? 1.387 2.055 18.429 1.00 95.00 85 GLN A CA 1
ATOM 636 C C . GLN A 1 85 ? 0.875 3.493 18.560 1.00 95.00 85 GLN A C 1
ATOM 638 O O . GLN A 1 85 ? -0.291 3.771 18.279 1.00 95.00 85 GLN A O 1
ATOM 643 N N . ILE A 1 86 ? 1.767 4.404 18.950 1.00 94.69 86 ILE A N 1
ATOM 644 C CA . ILE A 1 86 ? 1.515 5.846 18.973 1.00 94.69 86 ILE A CA 1
ATOM 645 C C . ILE A 1 86 ? 2.018 6.449 17.658 1.00 94.69 86 ILE A C 1
ATOM 647 O O . ILE A 1 86 ? 3.117 6.136 17.201 1.00 94.69 86 ILE A O 1
ATOM 651 N N . VAL A 1 87 ? 1.200 7.300 17.051 1.00 91.81 87 VAL A N 1
ATOM 652 C CA . VAL A 1 87 ? 1.470 8.024 15.808 1.00 91.81 87 VAL A CA 1
ATOM 653 C C . VAL A 1 87 ? 1.331 9.525 16.047 1.00 91.81 87 VAL A C 1
ATOM 655 O O . VAL A 1 87 ? 0.565 9.959 16.907 1.00 91.81 87 VAL A O 1
ATOM 658 N N . ALA A 1 88 ? 2.061 10.319 15.266 1.00 90.69 88 ALA A N 1
ATOM 659 C CA . ALA A 1 88 ? 2.158 11.762 15.475 1.00 90.69 88 ALA A CA 1
ATOM 660 C C . ALA A 1 88 ? 0.826 12.505 15.287 1.00 90.69 88 ALA A C 1
ATOM 662 O O . ALA A 1 88 ? 0.592 13.512 15.934 1.00 90.69 88 ALA A O 1
ATOM 663 N N . ASN A 1 89 ? -0.049 12.032 14.395 1.00 88.62 89 ASN A N 1
ATOM 664 C CA . ASN A 1 89 ? -1.328 12.679 14.104 1.00 88.62 89 ASN A CA 1
ATOM 665 C C . ASN A 1 89 ? -2.328 11.691 13.480 1.00 88.62 89 ASN A C 1
ATOM 667 O O . ASN A 1 89 ? -1.981 10.560 13.125 1.00 88.62 89 ASN A O 1
ATOM 671 N N . MET A 1 90 ? -3.578 12.134 13.315 1.00 87.62 90 MET A N 1
ATOM 672 C CA . MET A 1 90 ? -4.660 11.299 12.784 1.00 87.62 90 MET A CA 1
ATOM 673 C C . MET A 1 90 ? -4.400 10.817 11.351 1.00 87.62 90 MET A C 1
ATOM 675 O O . MET A 1 90 ? -4.779 9.705 10.988 1.00 87.62 90 MET A O 1
ATOM 679 N N . MET A 1 91 ? -3.730 11.626 10.531 1.00 86.81 91 MET A N 1
ATOM 680 C CA . MET A 1 91 ? -3.385 11.284 9.152 1.00 86.81 91 MET A CA 1
ATOM 681 C C . MET A 1 91 ? -2.431 10.082 9.095 1.00 86.81 91 MET A C 1
ATOM 683 O O . MET A 1 91 ? -2.712 9.105 8.394 1.00 86.81 91 MET A O 1
ATOM 687 N N . GLU A 1 92 ? -1.355 10.113 9.882 1.00 87.56 92 GLU A N 1
ATOM 688 C CA . GLU A 1 92 ? -0.449 8.971 10.047 1.00 87.56 92 GLU A CA 1
ATOM 689 C C . GLU A 1 92 ? -1.169 7.774 10.683 1.00 87.56 92 GLU A C 1
ATOM 691 O O . GLU A 1 92 ? -0.918 6.630 10.312 1.00 87.56 92 GLU A O 1
ATOM 696 N N . GLY A 1 93 ? -2.140 8.020 11.567 1.00 92.00 93 GLY A N 1
ATOM 697 C CA . GLY A 1 93 ? -2.998 6.981 12.136 1.00 92.00 93 GLY A CA 1
ATOM 698 C C . GLY A 1 93 ? -3.860 6.256 11.107 1.00 92.00 93 GLY A C 1
ATOM 699 O O . GLY A 1 93 ? -3.869 5.026 11.086 1.00 92.00 93 GLY A O 1
ATOM 700 N N . ARG A 1 94 ? -4.529 6.984 10.203 1.00 90.88 94 ARG A N 1
ATOM 701 C CA . ARG A 1 94 ? -5.300 6.384 9.095 1.00 90.88 94 ARG A CA 1
ATOM 702 C C . ARG A 1 94 ? -4.380 5.588 8.166 1.00 90.88 94 ARG A C 1
ATOM 704 O O . ARG A 1 94 ? -4.724 4.481 7.756 1.00 90.88 94 ARG A O 1
ATOM 711 N N . ARG A 1 95 ? -3.189 6.117 7.869 1.00 90.44 95 ARG A N 1
ATOM 712 C CA . ARG A 1 95 ? -2.182 5.434 7.044 1.00 90.44 95 ARG A CA 1
ATOM 713 C C . ARG A 1 95 ? -1.616 4.176 7.715 1.00 90.44 95 ARG A C 1
ATOM 715 O O . ARG A 1 95 ? -1.383 3.184 7.033 1.00 90.44 95 ARG A O 1
ATOM 722 N N . HIS A 1 96 ? -1.438 4.193 9.030 1.00 93.19 96 HIS A N 1
ATOM 723 C CA . HIS A 1 96 ? -1.059 3.025 9.820 1.00 93.19 96 HIS A CA 1
ATOM 724 C C . HIS A 1 96 ? -2.168 1.963 9.826 1.00 93.19 96 HIS A C 1
ATOM 726 O O . HIS A 1 96 ? -1.902 0.787 9.585 1.00 93.19 96 HIS A O 1
ATOM 732 N N . ALA A 1 97 ? -3.415 2.382 10.055 1.00 93.19 97 ALA A N 1
ATOM 733 C CA . ALA A 1 97 ? -4.570 1.502 10.193 1.00 93.19 97 ALA A CA 1
ATOM 734 C C . ALA A 1 97 ? -4.784 0.584 8.981 1.00 93.19 97 ALA A C 1
ATOM 736 O O . ALA A 1 97 ? -5.044 -0.606 9.151 1.00 93.19 97 ALA A O 1
ATOM 737 N N . VAL A 1 98 ? -4.612 1.102 7.758 1.00 93.06 98 VAL A N 1
ATOM 738 C CA . VAL A 1 98 ? -4.765 0.278 6.546 1.00 93.06 98 VAL A CA 1
ATOM 739 C C . VAL A 1 98 ? -3.717 -0.833 6.443 1.00 93.06 98 VAL A C 1
ATOM 741 O O . VAL A 1 98 ? -3.967 -1.828 5.776 1.00 93.06 98 VAL A O 1
ATOM 744 N N . GLY A 1 99 ? -2.568 -0.708 7.115 1.00 94.94 99 GLY A N 1
ATOM 745 C CA . GLY A 1 99 ? -1.531 -1.743 7.143 1.00 94.94 99 GLY A CA 1
ATOM 746 C C . GLY A 1 99 ? -1.917 -2.987 7.948 1.00 94.94 99 GLY A C 1
ATOM 747 O O . GLY A 1 99 ? -1.283 -4.030 7.783 1.00 94.94 99 GLY A O 1
ATOM 748 N N . HIS A 1 100 ? -2.960 -2.892 8.778 1.00 95.44 100 HIS A N 1
ATOM 749 C CA . HIS A 1 100 ? -3.533 -4.028 9.504 1.00 95.44 100 HIS A CA 1
ATOM 750 C C . HIS A 1 100 ? -4.531 -4.829 8.682 1.00 95.44 100 HIS A C 1
ATOM 752 O O . HIS A 1 100 ? -4.919 -5.907 9.108 1.00 95.44 100 HIS A O 1
ATOM 758 N N . LEU A 1 101 ? -4.981 -4.310 7.540 1.00 93.38 101 LEU A N 1
ATOM 759 C CA . LEU A 1 101 ? -6.108 -4.862 6.802 1.00 93.38 101 LEU A CA 1
ATOM 760 C C . LEU A 1 101 ? -5.689 -5.191 5.379 1.00 93.38 101 LEU A C 1
ATOM 762 O O . LEU A 1 101 ? -5.131 -4.345 4.682 1.00 93.38 101 LEU A O 1
ATOM 766 N N . ARG A 1 102 ? -6.046 -6.379 4.887 1.00 94.69 102 ARG A N 1
ATOM 767 C CA . ARG A 1 102 ? -5.922 -6.731 3.463 1.00 94.69 102 ARG A CA 1
ATOM 768 C C . ARG A 1 102 ? -6.957 -6.022 2.588 1.00 94.69 102 ARG A C 1
ATOM 770 O O . ARG A 1 102 ? -7.772 -6.647 1.908 1.00 94.69 102 ARG A O 1
ATOM 777 N N . ILE A 1 103 ? -6.907 -4.696 2.595 1.00 92.94 103 ILE A N 1
ATOM 778 C CA . ILE A 1 103 ? -7.687 -3.803 1.745 1.00 92.94 103 ILE A CA 1
ATOM 779 C C . ILE A 1 103 ? -6.768 -3.100 0.750 1.00 92.94 103 ILE A C 1
ATOM 781 O O . ILE A 1 103 ? -5.634 -2.738 1.052 1.00 92.94 103 ILE A O 1
ATOM 785 N N . MET A 1 104 ? -7.253 -2.906 -0.466 1.00 94.00 104 MET A N 1
ATOM 786 C CA . MET A 1 104 ? -6.452 -2.380 -1.563 1.00 94.00 104 MET A CA 1
ATOM 787 C C . MET A 1 104 ? -7.321 -1.657 -2.586 1.00 94.00 104 MET A C 1
ATOM 789 O O . MET A 1 104 ? -8.519 -1.912 -2.725 1.00 94.00 104 MET A O 1
ATOM 793 N N . ARG A 1 105 ? -6.677 -0.772 -3.339 1.00 93.88 105 ARG A N 1
ATOM 794 C CA . ARG A 1 105 ? -7.220 -0.154 -4.562 1.00 93.88 105 ARG A CA 1
ATOM 795 C C . ARG A 1 105 ? -6.297 -0.373 -5.755 1.00 93.88 105 ARG A C 1
ATOM 797 O O . ARG A 1 105 ? -6.714 -0.218 -6.900 1.00 93.88 105 ARG A O 1
ATOM 804 N N . LEU A 1 106 ? -5.051 -0.739 -5.462 1.00 94.81 106 LEU A N 1
ATOM 805 C CA . LEU A 1 106 ? -3.962 -0.925 -6.399 1.00 94.81 106 LEU A CA 1
ATOM 806 C C . LEU A 1 106 ? -3.376 -2.326 -6.214 1.00 94.81 106 LEU A C 1
ATOM 808 O O . LEU A 1 106 ? -3.355 -2.848 -5.096 1.00 94.81 106 LEU A O 1
ATOM 812 N N . ARG A 1 107 ? -2.873 -2.917 -7.293 1.00 97.19 107 ARG A N 1
ATOM 813 C CA . ARG A 1 107 ? -2.117 -4.174 -7.284 1.00 97.19 107 ARG A CA 1
ATOM 814 C C . ARG A 1 107 ? -0.842 -4.032 -8.093 1.00 97.19 107 ARG A C 1
ATOM 816 O O . ARG A 1 107 ? -0.844 -3.395 -9.145 1.00 97.19 107 ARG A O 1
ATOM 823 N N . CYS A 1 108 ? 0.219 -4.673 -7.626 1.00 98.06 108 CYS A N 1
ATOM 824 C CA . CYS A 1 108 ? 1.441 -4.819 -8.402 1.00 98.06 108 CYS A CA 1
ATOM 825 C C . CYS A 1 108 ? 1.179 -5.747 -9.594 1.00 98.06 108 CYS A C 1
ATOM 827 O O . CYS A 1 108 ? 0.722 -6.872 -9.406 1.00 98.06 108 CYS A O 1
ATOM 829 N N . ALA A 1 109 ? 1.501 -5.318 -10.813 1.00 97.88 109 ALA A N 1
ATOM 830 C CA . ALA A 1 109 ? 1.342 -6.143 -12.010 1.00 97.88 109 ALA A CA 1
ATOM 831 C C . ALA A 1 109 ? 2.308 -7.340 -12.066 1.00 97.88 109 ALA A C 1
ATOM 833 O O . ALA A 1 109 ? 2.095 -8.239 -12.878 1.00 97.88 109 ALA A O 1
ATOM 834 N N . LEU A 1 110 ? 3.369 -7.332 -11.247 1.00 98.12 110 LEU A N 1
ATOM 835 C CA . LEU A 1 110 ? 4.445 -8.327 -11.277 1.00 98.12 110 LEU A CA 1
ATOM 836 C C . LEU A 1 110 ? 4.272 -9.442 -10.236 1.00 98.12 110 LEU A C 1
ATOM 838 O O . LEU A 1 110 ? 4.562 -10.601 -10.537 1.00 98.12 110 LEU A O 1
ATOM 842 N N . CYS A 1 111 ? 3.835 -9.098 -9.018 1.00 97.69 111 CYS A N 1
ATOM 843 C CA . CYS A 1 111 ? 3.693 -10.035 -7.894 1.00 97.69 111 CYS A CA 1
ATOM 844 C C . CYS A 1 111 ? 2.287 -10.083 -7.274 1.00 97.69 111 CYS A C 1
ATOM 846 O O . CYS A 1 111 ? 2.096 -10.767 -6.272 1.00 97.69 111 CYS A O 1
ATOM 848 N N . ASP A 1 112 ? 1.322 -9.341 -7.825 1.00 97.00 112 ASP A N 1
ATOM 849 C CA . ASP A 1 112 ? -0.082 -9.295 -7.393 1.00 97.00 112 ASP A CA 1
ATOM 850 C C . ASP A 1 112 ? -0.346 -8.821 -5.951 1.00 97.00 112 ASP A C 1
ATOM 852 O O . ASP A 1 112 ? -1.501 -8.823 -5.511 1.00 97.00 112 ASP A O 1
ATOM 856 N N . CYS A 1 113 ? 0.670 -8.347 -5.215 1.00 97.69 113 CYS A N 1
ATOM 857 C CA . CYS A 1 113 ? 0.449 -7.785 -3.883 1.00 97.69 113 CYS A CA 1
ATOM 858 C C . CYS A 1 113 ? -0.432 -6.527 -3.955 1.00 97.69 113 CYS A C 1
ATOM 860 O O . CYS A 1 113 ? -0.309 -5.702 -4.869 1.00 97.69 113 CYS A O 1
ATOM 862 N N . GLY A 1 114 ? -1.327 -6.378 -2.981 1.00 97.31 114 GLY A N 1
ATOM 863 C CA . GLY A 1 114 ? -2.221 -5.230 -2.879 1.00 97.31 114 GLY A CA 1
ATOM 864 C C . GLY A 1 114 ? -1.546 -4.012 -2.251 1.00 97.31 114 GLY A C 1
ATOM 865 O O . GLY A 1 114 ? -0.646 -4.140 -1.428 1.00 97.31 114 GLY A O 1
ATOM 866 N N . SER A 1 115 ? -2.014 -2.819 -2.598 1.00 95.62 115 SER A N 1
ATOM 867 C CA . SER A 1 115 ? -1.731 -1.600 -1.842 1.00 95.62 115 SER A CA 1
ATOM 868 C C . SER A 1 115 ? -2.961 -0.706 -1.767 1.00 95.62 115 SER A C 1
ATOM 870 O O . SER A 1 115 ? -3.777 -0.622 -2.697 1.00 95.62 115 SER A O 1
ATOM 872 N N . PHE A 1 116 ? -3.079 -0.003 -0.646 1.00 93.38 116 PHE A N 1
ATOM 873 C CA . PHE A 1 116 ? -4.055 1.061 -0.474 1.00 93.38 116 PHE A CA 1
ATOM 874 C C . PHE A 1 116 ? -3.573 2.391 -1.070 1.00 93.38 116 PHE A C 1
ATOM 876 O O . PHE A 1 116 ? -4.380 3.128 -1.644 1.00 93.38 116 PHE A O 1
ATOM 883 N N . PHE A 1 117 ? -2.275 2.696 -0.968 1.00 90.81 117 PHE A N 1
ATOM 884 C CA . PHE A 1 117 ? -1.683 3.967 -1.392 1.00 90.81 117 PHE A CA 1
ATOM 885 C C . PHE A 1 117 ? -0.723 3.795 -2.571 1.00 90.81 117 PHE A C 1
ATOM 887 O O . PHE A 1 117 ? 0.077 2.859 -2.622 1.00 90.81 117 PHE A O 1
ATOM 894 N N . CYS A 1 118 ? -0.759 4.752 -3.501 1.00 91.50 118 CYS A N 1
ATOM 895 C CA . CYS A 1 118 ? 0.150 4.770 -4.647 1.00 91.50 118 CYS A CA 1
ATOM 896 C C . CYS A 1 118 ? 1.613 4.904 -4.199 1.00 91.50 118 CYS A C 1
ATOM 898 O O . CYS A 1 118 ? 2.471 4.172 -4.680 1.00 91.50 118 CYS A O 1
ATOM 900 N N . SER A 1 119 ? 1.886 5.744 -3.193 1.00 91.94 119 SER A N 1
ATOM 901 C CA . SER A 1 119 ? 3.233 5.918 -2.632 1.00 91.94 119 SER A CA 1
ATOM 902 C C . SER A 1 119 ? 3.870 4.604 -2.173 1.00 91.94 119 SER A C 1
ATOM 904 O O . SER A 1 119 ? 5.067 4.403 -2.359 1.00 91.94 119 SER A O 1
ATOM 906 N N . ASP A 1 120 ? 3.075 3.698 -1.602 1.00 95.56 120 ASP A N 1
ATOM 907 C CA . ASP A 1 120 ? 3.583 2.443 -1.035 1.00 95.56 120 ASP A CA 1
ATOM 908 C C . ASP A 1 120 ? 3.888 1.446 -2.147 1.00 95.56 120 ASP A C 1
ATOM 910 O O . ASP A 1 120 ? 4.890 0.739 -2.088 1.00 95.56 120 ASP A O 1
ATOM 914 N N . MET A 1 121 ? 3.072 1.458 -3.206 1.00 96.62 121 MET A N 1
ATOM 915 C CA . MET A 1 121 ? 3.305 0.656 -4.403 1.00 96.62 121 MET A CA 1
ATOM 916 C C . MET A 1 121 ? 4.512 1.162 -5.206 1.00 96.62 121 MET A C 1
ATOM 918 O O . MET A 1 121 ? 5.353 0.364 -5.621 1.00 96.62 121 MET A O 1
ATOM 922 N N . ARG A 1 122 ? 4.660 2.484 -5.366 1.00 96.25 122 ARG A N 1
ATOM 923 C CA . ARG A 1 122 ? 5.857 3.077 -5.981 1.00 96.25 122 ARG A CA 1
ATOM 924 C C . ARG A 1 122 ? 7.107 2.703 -5.197 1.00 96.25 122 ARG A C 1
ATOM 926 O O . ARG A 1 122 ? 8.034 2.155 -5.780 1.00 96.25 122 ARG A O 1
ATOM 933 N N . THR A 1 123 ? 7.101 2.891 -3.876 1.00 97.38 123 THR A N 1
ATOM 934 C CA . THR A 1 123 ? 8.232 2.503 -3.014 1.00 97.38 123 THR A CA 1
ATOM 935 C C . THR A 1 123 ? 8.544 1.010 -3.137 1.00 97.38 123 THR A C 1
ATOM 937 O O . THR A 1 123 ? 9.708 0.637 -3.267 1.00 97.38 123 THR A O 1
ATOM 940 N N . HIS A 1 124 ? 7.519 0.151 -3.164 1.00 98.12 124 HIS A N 1
ATOM 941 C CA . HIS A 1 124 ? 7.672 -1.290 -3.364 1.00 98.12 124 HIS A CA 1
ATOM 942 C C . HIS A 1 124 ? 8.448 -1.636 -4.649 1.00 98.12 124 HIS A C 1
ATOM 944 O O . HIS A 1 124 ? 9.364 -2.463 -4.622 1.00 98.12 124 HIS A O 1
ATOM 950 N N . LEU A 1 125 ? 8.117 -0.980 -5.761 1.00 98.44 125 LEU A N 1
ATOM 951 C CA . LEU A 1 125 ? 8.753 -1.209 -7.059 1.00 98.44 125 LEU A CA 1
ATOM 952 C C . LEU A 1 125 ? 10.137 -0.549 -7.149 1.00 98.44 125 LEU A C 1
ATOM 954 O O . LEU A 1 125 ? 11.123 -1.212 -7.465 1.00 98.44 125 LEU A O 1
ATOM 958 N N . GLN A 1 126 ? 10.223 0.737 -6.816 1.00 98.25 126 GLN A N 1
ATOM 959 C CA . GLN A 1 126 ? 11.419 1.570 -6.969 1.00 98.25 126 GLN A CA 1
ATOM 960 C C . GLN A 1 126 ? 12.562 1.165 -6.039 1.00 98.25 126 GLN A C 1
ATOM 962 O O . GLN A 1 126 ? 13.728 1.240 -6.426 1.00 98.25 126 GLN A O 1
ATOM 967 N N . MET A 1 127 ? 12.245 0.721 -4.822 1.00 97.94 127 MET A N 1
ATOM 968 C CA . MET A 1 127 ? 13.239 0.318 -3.821 1.00 97.94 127 MET A CA 1
ATOM 969 C C . MET A 1 127 ? 13.512 -1.191 -3.843 1.00 97.94 127 MET A C 1
ATOM 971 O O . MET A 1 127 ? 14.063 -1.738 -2.889 1.00 97.94 127 MET A O 1
ATOM 975 N N . ARG A 1 128 ? 13.142 -1.873 -4.937 1.00 97.69 128 ARG A N 1
ATOM 976 C CA . ARG A 1 128 ? 13.422 -3.300 -5.167 1.00 97.69 128 ARG A CA 1
ATOM 977 C C . ARG A 1 128 ? 12.848 -4.238 -4.105 1.00 97.69 128 ARG A C 1
ATOM 979 O O . ARG A 1 128 ? 13.426 -5.278 -3.806 1.00 97.69 128 ARG A O 1
ATOM 986 N N . HIS A 1 129 ? 11.686 -3.904 -3.552 1.00 98.25 129 HIS A N 1
ATOM 987 C CA . HIS A 1 129 ? 10.977 -4.786 -2.623 1.00 98.25 129 HIS A CA 1
ATOM 988 C C . HIS A 1 129 ? 10.088 -5.818 -3.332 1.00 98.25 129 HIS A C 1
ATOM 990 O O . HIS A 1 129 ? 9.581 -6.735 -2.688 1.00 98.25 129 HIS A O 1
ATOM 996 N N . CYS A 1 130 ? 9.894 -5.689 -4.647 1.00 97.94 130 CYS A N 1
ATOM 997 C CA . CYS A 1 130 ? 9.214 -6.688 -5.461 1.00 97.94 130 CYS A CA 1
ATOM 998 C C . CYS A 1 130 ? 10.160 -7.831 -5.853 1.00 97.94 130 CYS A C 1
ATOM 1000 O O . CYS A 1 130 ? 11.068 -7.656 -6.661 1.00 97.94 130 CYS A O 1
ATOM 1002 N N . GLU A 1 131 ? 9.894 -9.038 -5.353 1.00 95.56 131 GLU A N 1
ATOM 1003 C CA . GLU A 1 131 ? 10.644 -10.256 -5.718 1.00 95.56 131 GLU A CA 1
ATOM 1004 C C . GLU A 1 131 ? 10.506 -10.610 -7.211 1.00 95.56 131 GLU A C 1
ATOM 1006 O O . GLU A 1 131 ? 11.361 -11.267 -7.807 1.00 95.56 131 GLU A O 1
ATOM 1011 N N . MET A 1 132 ? 9.441 -10.115 -7.847 1.00 97.31 132 MET A N 1
ATOM 1012 C CA . MET A 1 132 ? 9.136 -10.346 -9.256 1.00 97.31 132 MET A CA 1
ATOM 1013 C C . MET A 1 132 ? 9.615 -9.209 -10.171 1.00 97.31 132 MET A C 1
ATOM 1015 O O . MET A 1 132 ? 9.189 -9.149 -11.324 1.00 97.31 132 MET A O 1
ATOM 1019 N N . LEU A 1 133 ? 10.527 -8.333 -9.715 1.00 96.62 133 LEU A N 1
ATOM 1020 C CA . LEU A 1 133 ? 11.094 -7.256 -10.549 1.00 96.62 133 LEU A CA 1
ATOM 1021 C C . LEU A 1 133 ? 11.723 -7.760 -11.855 1.00 96.62 133 LEU A C 1
ATOM 1023 O O . LEU A 1 133 ? 11.684 -7.058 -12.861 1.00 96.62 133 LEU A O 1
ATOM 1027 N N . HIS A 1 134 ? 12.259 -8.982 -11.868 1.00 95.00 134 HIS A N 1
ATOM 1028 C CA . HIS A 1 134 ? 12.830 -9.604 -13.067 1.00 95.00 134 HIS A CA 1
ATOM 1029 C C . HIS A 1 134 ? 11.809 -9.802 -14.206 1.00 95.00 134 HIS A C 1
ATOM 1031 O O . HIS A 1 134 ? 12.206 -10.050 -15.341 1.00 95.00 134 HIS A O 1
ATOM 1037 N N . ARG A 1 135 ? 10.503 -9.701 -13.917 1.00 96.88 135 ARG A N 1
ATOM 1038 C CA . ARG A 1 135 ? 9.412 -9.787 -14.902 1.00 96.88 135 ARG A CA 1
ATOM 1039 C C . ARG A 1 135 ? 9.041 -8.436 -15.520 1.00 96.88 135 ARG A C 1
ATOM 1041 O O . ARG A 1 135 ? 8.183 -8.401 -16.399 1.00 96.88 135 ARG A O 1
ATOM 1048 N N . ALA A 1 136 ? 9.628 -7.333 -15.053 1.00 97.25 136 ALA A N 1
ATOM 1049 C CA . ALA A 1 136 ? 9.366 -6.010 -15.608 1.00 97.25 136 ALA A CA 1
ATOM 1050 C C . ALA A 1 136 ? 9.819 -5.921 -17.082 1.00 97.25 136 ALA A C 1
ATOM 1052 O O . ALA A 1 136 ? 10.766 -6.610 -17.477 1.00 97.25 136 ALA A O 1
ATOM 1053 N N . PRO A 1 137 ? 9.188 -5.062 -17.907 1.00 97.00 137 PRO A N 1
ATOM 1054 C CA . PRO A 1 137 ? 9.634 -4.843 -19.276 1.00 97.00 137 PRO A CA 1
ATOM 1055 C C . PRO A 1 137 ? 11.099 -4.386 -19.336 1.00 97.00 137 PRO A C 1
ATOM 1057 O O . PRO A 1 137 ? 11.616 -3.722 -18.431 1.00 97.00 137 PRO A O 1
ATOM 1060 N N . LYS A 1 138 ? 11.785 -4.733 -20.430 1.00 94.50 138 LYS A N 1
ATOM 1061 C CA . LYS A 1 138 ? 13.188 -4.346 -20.634 1.00 94.50 138 LYS A CA 1
ATOM 1062 C C . LYS A 1 138 ? 13.334 -2.822 -20.560 1.00 94.50 138 LYS A C 1
ATOM 1064 O O . LYS A 1 138 ? 12.554 -2.096 -21.164 1.00 94.50 138 LYS A O 1
ATOM 1069 N N . GLY A 1 139 ? 14.346 -2.356 -19.829 1.00 93.50 139 GLY A N 1
ATOM 1070 C CA . GLY A 1 139 ? 14.628 -0.928 -19.645 1.00 93.50 139 GLY A CA 1
ATOM 1071 C C . GLY A 1 139 ? 13.860 -0.249 -18.505 1.00 93.50 139 GLY A C 1
ATOM 1072 O O . GLY A 1 139 ? 14.140 0.911 -18.221 1.00 93.50 139 GLY A O 1
ATOM 1073 N N . TYR A 1 140 ? 12.939 -0.943 -17.822 1.00 95.19 140 TYR A N 1
ATOM 1074 C CA . TYR A 1 140 ? 12.253 -0.372 -16.653 1.00 95.19 140 TYR A CA 1
ATOM 1075 C C . TYR A 1 140 ? 13.151 -0.372 -15.425 1.00 95.19 140 TYR A C 1
ATOM 1077 O O . TYR A 1 140 ? 13.197 0.608 -14.695 1.00 95.19 140 TYR A O 1
ATOM 1085 N N . VAL A 1 141 ? 13.862 -1.478 -15.200 1.00 97.38 141 VAL A N 1
ATOM 1086 C CA . VAL A 1 141 ? 14.701 -1.675 -14.018 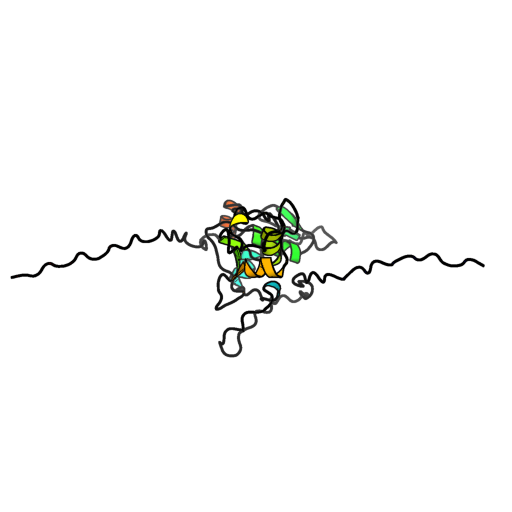1.00 97.38 141 VAL A CA 1
ATOM 1087 C C . VAL A 1 141 ? 16.150 -1.363 -14.377 1.00 97.38 141 VAL A C 1
ATOM 1089 O O . VAL A 1 141 ? 16.752 -2.053 -15.202 1.00 97.38 141 VAL A O 1
ATOM 1092 N N . LEU A 1 142 ? 16.718 -0.341 -13.739 1.00 96.62 142 LEU A N 1
ATOM 1093 C CA . LEU A 1 142 ? 18.143 -0.029 -13.825 1.00 96.62 142 LEU A CA 1
ATOM 1094 C C . LEU A 1 142 ? 18.986 -1.227 -13.339 1.00 96.62 142 LEU A C 1
ATOM 1096 O O . LEU A 1 142 ? 18.569 -1.939 -12.421 1.00 96.62 142 LEU A O 1
ATOM 1100 N N . PRO A 1 143 ? 20.167 -1.482 -13.922 1.00 95.00 143 PRO A N 1
ATOM 1101 C CA . PRO A 1 143 ? 21.013 -2.605 -13.522 1.00 95.00 143 PRO A CA 1
ATOM 1102 C C . PRO A 1 143 ? 21.606 -2.425 -12.112 1.00 95.00 143 PRO A C 1
ATOM 1104 O O . PRO A 1 143 ? 21.651 -1.318 -11.572 1.00 95.00 143 PRO A O 1
ATOM 1107 N N . GLY A 1 144 ? 22.083 -3.527 -11.524 1.00 91.69 144 GLY A N 1
ATOM 1108 C CA . GLY A 1 144 ? 22.710 -3.545 -10.196 1.00 91.69 144 GLY A CA 1
ATOM 1109 C C . GLY A 1 144 ? 21.737 -3.235 -9.055 1.00 91.69 144 GLY A C 1
ATOM 1110 O O . GLY A 1 144 ? 20.548 -3.528 -9.158 1.00 91.69 144 GLY A O 1
ATOM 1111 N N . ASP A 1 145 ? 22.245 -2.608 -7.991 1.00 92.50 145 ASP A N 1
ATOM 1112 C CA . ASP A 1 145 ? 21.495 -2.281 -6.765 1.00 92.50 145 ASP A CA 1
ATOM 1113 C C . ASP A 1 145 ? 21.027 -0.816 -6.705 1.00 92.50 145 ASP A C 1
ATOM 1115 O O . ASP A 1 145 ? 20.675 -0.296 -5.646 1.00 92.50 145 ASP A O 1
ATOM 1119 N N . VAL A 1 146 ? 21.000 -0.124 -7.851 1.00 95.56 146 VAL A N 1
ATOM 1120 C CA . VAL A 1 146 ? 20.590 1.288 -7.925 1.00 95.56 146 VAL A CA 1
ATOM 1121 C C . VAL A 1 146 ? 19.157 1.451 -7.419 1.00 95.56 146 VAL A C 1
ATOM 1123 O O . VAL A 1 146 ? 18.263 0.708 -7.843 1.00 95.56 146 VAL A O 1
ATOM 1126 N N . THR A 1 147 ? 18.946 2.435 -6.540 1.00 95.12 147 THR A N 1
ATOM 1127 C CA . THR A 1 147 ? 17.634 2.853 -6.034 1.00 95.12 147 THR A CA 1
ATOM 1128 C C . THR A 1 147 ? 17.488 4.384 -6.108 1.00 95.12 147 THR A C 1
ATOM 1130 O O . THR A 1 147 ? 18.441 5.094 -5.786 1.00 95.12 147 THR A O 1
ATOM 1133 N N . PRO A 1 148 ? 16.329 4.919 -6.537 1.00 96.94 148 PRO A N 1
ATOM 1134 C CA . PRO A 1 148 ? 15.206 4.191 -7.125 1.00 96.94 148 PRO A CA 1
ATOM 1135 C C . PRO A 1 148 ? 15.614 3.516 -8.446 1.00 96.94 148 PRO A C 1
ATOM 1137 O O . PRO A 1 148 ? 16.333 4.095 -9.257 1.00 96.94 148 PRO A O 1
ATOM 1140 N N . CYS A 1 149 ? 15.192 2.268 -8.652 1.00 97.19 149 CYS A N 1
ATOM 1141 C CA . CYS A 1 149 ? 15.575 1.487 -9.831 1.00 97.19 149 CYS A CA 1
ATOM 1142 C C . CYS A 1 149 ? 14.743 1.807 -11.079 1.00 97.19 149 CYS A C 1
ATOM 1144 O O . CYS A 1 149 ? 15.046 1.287 -12.146 1.00 97.19 149 CYS A O 1
ATOM 1146 N N . MET A 1 150 ? 13.696 2.620 -10.937 1.00 97.31 150 MET A N 1
ATOM 1147 C CA . MET A 1 150 ? 12.792 3.057 -11.998 1.00 97.31 150 MET A CA 1
ATOM 1148 C C . MET A 1 150 ? 12.140 4.390 -11.611 1.00 97.31 150 MET A C 1
ATOM 1150 O O . MET A 1 150 ? 12.155 4.784 -10.442 1.00 97.31 150 MET A O 1
ATOM 1154 N N . THR A 1 151 ? 11.553 5.082 -12.581 1.00 95.31 151 THR A N 1
ATOM 1155 C CA . THR A 1 151 ? 10.817 6.342 -12.372 1.00 95.31 151 THR A CA 1
ATOM 1156 C C . THR A 1 151 ? 9.420 6.116 -11.780 1.00 95.31 151 THR A C 1
ATOM 1158 O O . THR A 1 151 ? 8.910 4.997 -11.777 1.00 95.31 151 THR A O 1
ATOM 1161 N N . ASP A 1 152 ? 8.776 7.179 -11.285 1.00 90.69 152 ASP A N 1
ATOM 1162 C CA . ASP A 1 152 ? 7.374 7.133 -10.829 1.00 90.69 152 ASP A CA 1
ATOM 1163 C C . ASP A 1 152 ? 6.432 6.662 -11.948 1.00 90.69 152 ASP A C 1
ATOM 1165 O O . ASP A 1 152 ? 5.594 5.802 -11.707 1.00 90.69 152 ASP A O 1
ATOM 1169 N N . ALA A 1 153 ? 6.616 7.161 -13.176 1.00 90.69 153 ALA A N 1
ATOM 1170 C CA . ALA A 1 153 ? 5.794 6.783 -14.327 1.00 90.69 153 ALA A CA 1
ATOM 1171 C C . ALA A 1 153 ? 5.922 5.287 -14.661 1.00 90.69 153 ALA A C 1
ATOM 1173 O O . ALA A 1 153 ? 4.921 4.597 -14.824 1.00 90.69 153 ALA A O 1
ATOM 1174 N N . GLN A 1 154 ? 7.150 4.757 -14.673 1.00 95.25 154 GLN A N 1
ATOM 1175 C CA . GLN A 1 154 ? 7.387 3.325 -14.885 1.00 95.25 154 GLN A CA 1
ATOM 1176 C C . GLN A 1 154 ? 6.777 2.468 -13.767 1.00 95.25 154 GLN A C 1
ATOM 1178 O O . GLN A 1 154 ? 6.238 1.395 -14.035 1.00 95.25 154 GLN A O 1
ATOM 1183 N N . ALA A 1 155 ? 6.838 2.929 -12.514 1.00 95.62 155 ALA A N 1
ATOM 1184 C CA . ALA A 1 155 ? 6.206 2.234 -11.395 1.00 95.62 155 ALA A CA 1
ATOM 1185 C C . ALA A 1 155 ? 4.667 2.270 -11.482 1.00 95.62 155 ALA A C 1
ATOM 1187 O O . ALA A 1 155 ? 4.005 1.274 -11.180 1.00 95.62 155 ALA A O 1
ATOM 1188 N N . ASP A 1 156 ? 4.092 3.388 -11.929 1.00 92.31 156 ASP A N 1
ATOM 1189 C CA . ASP A 1 156 ? 2.649 3.530 -12.138 1.00 92.31 156 ASP A CA 1
ATOM 1190 C C . ASP A 1 156 ? 2.139 2.615 -13.255 1.00 92.31 156 ASP A C 1
ATOM 1192 O O . ASP A 1 156 ? 1.103 1.978 -13.092 1.00 92.31 156 ASP A O 1
ATOM 1196 N N . GLU A 1 157 ? 2.884 2.465 -14.351 1.00 94.81 157 GLU A N 1
ATOM 1197 C CA . GLU A 1 157 ? 2.546 1.527 -15.434 1.00 94.81 157 GLU A CA 1
ATOM 1198 C C . GLU A 1 157 ? 2.587 0.056 -14.985 1.00 94.81 157 GLU A C 1
ATOM 1200 O O . GLU A 1 157 ? 1.847 -0.790 -15.493 1.00 94.81 157 GLU A O 1
ATOM 1205 N N . LEU A 1 158 ? 3.418 -0.254 -13.988 1.00 96.94 158 LEU A N 1
ATOM 1206 C CA . LEU A 1 158 ? 3.465 -1.557 -13.322 1.00 96.94 158 LEU A CA 1
ATOM 1207 C C . LEU A 1 158 ? 2.424 -1.697 -12.198 1.00 96.94 158 LEU A C 1
ATOM 1209 O O . LEU A 1 158 ? 2.391 -2.722 -11.509 1.00 96.94 158 LEU A O 1
ATOM 1213 N N . THR A 1 159 ? 1.551 -0.705 -12.019 1.00 96.00 159 THR A N 1
ATOM 1214 C CA . THR A 1 159 ? 0.493 -0.691 -11.009 1.00 96.00 159 THR A CA 1
ATOM 1215 C C . THR A 1 159 ? -0.883 -0.754 -11.667 1.00 96.00 159 THR A C 1
ATOM 1217 O O . THR A 1 159 ? -1.250 0.067 -12.501 1.00 96.00 159 THR A O 1
ATOM 1220 N N . LYS A 1 160 ? -1.698 -1.727 -11.260 1.00 94.56 160 LYS A N 1
ATOM 1221 C CA . LYS A 1 160 ? -3.056 -1.931 -11.781 1.00 94.56 160 LYS A CA 1
ATOM 1222 C C . LYS A 1 160 ? -4.102 -1.451 -10.786 1.00 94.56 160 LYS A C 1
ATOM 1224 O O . LYS A 1 160 ? -3.990 -1.716 -9.590 1.00 94.56 160 LYS A O 1
ATOM 1229 N N . LEU A 1 161 ? -5.162 -0.821 -11.286 1.00 92.19 161 LEU A N 1
ATOM 1230 C CA . LEU A 1 161 ? -6.375 -0.582 -10.505 1.00 92.19 161 LEU A CA 1
ATOM 1231 C C . LEU A 1 161 ? -7.115 -1.896 -10.276 1.00 92.19 161 LEU A C 1
ATOM 1233 O O . LEU A 1 161 ? -7.281 -2.688 -11.202 1.00 92.19 161 LEU A O 1
ATOM 1237 N N . VAL A 1 162 ? -7.582 -2.114 -9.048 1.00 91.69 162 VAL A N 1
ATOM 1238 C CA . VAL A 1 162 ? -8.355 -3.323 -8.724 1.00 91.69 162 VAL A CA 1
ATOM 1239 C C . VAL A 1 162 ? -9.762 -3.260 -9.327 1.00 91.69 162 VAL A C 1
ATOM 1241 O O . VAL A 1 162 ? -10.264 -4.274 -9.799 1.00 91.69 162 VAL A O 1
ATOM 1244 N N . ASP A 1 163 ? -10.374 -2.074 -9.360 1.00 87.88 163 ASP A N 1
ATOM 1245 C CA . ASP A 1 163 ? -11.659 -1.817 -10.020 1.00 87.88 163 ASP A CA 1
ATOM 1246 C C . ASP A 1 163 ? -11.487 -0.658 -11.022 1.00 87.88 163 ASP A C 1
ATOM 1248 O O . ASP A 1 163 ? -11.581 0.511 -10.634 1.00 87.88 163 ASP A O 1
ATOM 1252 N N . PRO A 1 164 ? -11.189 -0.949 -12.305 1.00 85.88 164 PRO A N 1
ATOM 1253 C CA . PRO A 1 164 ? -11.030 0.082 -13.332 1.00 85.88 164 PRO A CA 1
ATOM 1254 C C . PRO A 1 164 ? -12.317 0.864 -13.624 1.00 85.88 164 PRO A C 1
ATOM 1256 O O . PRO A 1 164 ? -12.247 2.001 -14.082 1.00 85.88 164 PRO A O 1
ATOM 1259 N N . MET A 1 165 ? -13.488 0.274 -13.357 1.00 83.00 165 MET A N 1
ATOM 1260 C CA . MET A 1 165 ? -14.787 0.922 -13.579 1.00 83.00 165 MET A CA 1
ATOM 1261 C C . MET A 1 165 ? -15.135 1.896 -12.453 1.00 83.00 165 MET A C 1
ATOM 1263 O O . MET A 1 165 ? -15.865 2.865 -12.670 1.00 83.00 165 MET A O 1
ATOM 1267 N N . LYS A 1 166 ? -14.624 1.640 -11.245 1.00 83.38 166 LYS A N 1
ATOM 1268 C CA . LYS A 1 166 ? -14.774 2.496 -10.063 1.00 83.38 166 LYS A CA 1
ATOM 1269 C C . LYS A 1 166 ? -13.399 2.762 -9.439 1.00 83.38 166 LYS A C 1
ATOM 1271 O O . LYS A 1 166 ? -13.120 2.271 -8.338 1.00 83.38 166 LYS A O 1
ATOM 1276 N N . PRO A 1 167 ? -12.537 3.546 -10.120 1.00 80.25 167 PRO A N 1
ATOM 1277 C CA . PRO A 1 167 ? -11.198 3.849 -9.633 1.00 80.25 167 PRO A CA 1
ATOM 1278 C C . PRO A 1 167 ? -11.312 4.533 -8.273 1.00 80.25 167 PRO A C 1
ATOM 1280 O O . PRO A 1 167 ? -11.988 5.545 -8.145 1.00 80.25 167 PRO A O 1
ATOM 1283 N N . GLY A 1 168 ? -10.696 3.961 -7.241 1.00 79.56 168 GLY A N 1
ATOM 1284 C CA . GLY A 1 168 ? -10.798 4.485 -5.878 1.00 79.56 168 GLY A CA 1
ATOM 1285 C C . GLY A 1 168 ? -11.669 3.662 -4.934 1.00 79.56 168 GLY A C 1
ATOM 1286 O O . GLY A 1 168 ? -11.554 3.831 -3.717 1.00 79.56 168 GLY A O 1
ATOM 1287 N N . ARG A 1 169 ? -12.491 2.744 -5.462 1.00 86.19 169 ARG A N 1
ATOM 1288 C CA . ARG A 1 169 ? -13.228 1.777 -4.645 1.00 86.19 169 ARG A CA 1
ATOM 1289 C C . ARG A 1 169 ? -12.250 0.853 -3.929 1.00 86.19 169 ARG A C 1
ATOM 1291 O O . ARG A 1 169 ? -11.370 0.259 -4.547 1.00 86.19 169 ARG A O 1
ATOM 1298 N N . VAL A 1 170 ? -12.434 0.716 -2.622 1.00 88.88 170 VAL A N 1
ATOM 1299 C CA . VAL A 1 170 ? -11.641 -0.199 -1.800 1.00 88.88 170 VAL A CA 1
ATOM 1300 C C . VAL A 1 170 ? -12.189 -1.616 -1.918 1.00 88.88 170 VAL A C 1
ATOM 1302 O O . VAL A 1 170 ? -13.392 -1.846 -1.781 1.00 88.88 170 VAL A O 1
ATOM 1305 N N . MET A 1 171 ? -11.292 -2.564 -2.170 1.00 89.94 171 MET A N 1
ATOM 1306 C CA . MET A 1 171 ? -11.590 -3.988 -2.248 1.00 89.94 171 MET A CA 1
ATOM 1307 C C . MET A 1 171 ? -10.733 -4.766 -1.264 1.00 89.94 171 MET A C 1
ATOM 1309 O O . MET A 1 171 ? -9.605 -4.383 -0.961 1.00 89.94 171 MET A O 1
ATOM 1313 N N . TYR A 1 172 ? -11.261 -5.888 -0.801 1.00 91.19 172 TYR A N 1
ATOM 1314 C CA . TYR A 1 172 ? -10.513 -6.818 0.024 1.00 91.19 172 TYR A CA 1
ATOM 1315 C C . TYR A 1 172 ? -9.687 -7.782 -0.839 1.00 91.19 172 TYR A C 1
ATOM 1317 O O . TYR A 1 172 ? -10.049 -8.074 -1.984 1.00 91.19 172 TYR A O 1
ATOM 1325 N N . THR A 1 173 ? -8.586 -8.291 -0.292 1.00 91.38 173 THR A N 1
ATOM 1326 C CA . THR A 1 173 ? -7.736 -9.300 -0.935 1.00 91.38 173 THR A CA 1
ATOM 1327 C C . THR A 1 173 ? -7.503 -10.499 -0.030 1.00 91.38 173 THR A C 1
ATOM 1329 O O . THR A 1 173 ? -7.422 -10.365 1.186 1.00 91.38 173 THR A O 1
ATOM 1332 N N . SER A 1 174 ? -7.368 -11.684 -0.623 1.00 90.44 174 SER A N 1
ATOM 1333 C CA . SER A 1 174 ? -6.850 -12.860 0.079 1.00 90.44 174 SER A CA 1
ATOM 1334 C C . SER A 1 174 ? -5.318 -12.885 0.115 1.00 90.44 174 SER A C 1
ATOM 1336 O O . SER A 1 174 ? -4.760 -13.565 0.972 1.00 90.44 174 SER A O 1
ATOM 1338 N N . GLY A 1 175 ? -4.645 -12.144 -0.774 1.00 93.88 175 GLY A N 1
ATOM 1339 C CA . GLY A 1 175 ? -3.186 -12.133 -0.921 1.00 93.88 175 GLY A CA 1
ATOM 1340 C C . GLY A 1 175 ? -2.449 -11.172 0.016 1.00 93.88 175 GLY A C 1
ATOM 1341 O O . GLY A 1 175 ? -3.040 -10.537 0.887 1.00 93.88 175 GLY A O 1
ATOM 1342 N N . MET A 1 176 ? -1.136 -11.064 -0.192 1.00 97.50 176 MET A N 1
ATOM 1343 C CA . MET A 1 176 ? -0.261 -10.146 0.544 1.00 97.50 176 MET A CA 1
ATOM 1344 C C . MET A 1 176 ? -0.514 -8.685 0.163 1.00 97.50 176 MET A C 1
ATOM 1346 O O . MET A 1 176 ? -0.957 -8.387 -0.952 1.00 97.50 176 MET A O 1
ATOM 1350 N N . ILE A 1 177 ? -0.163 -7.771 1.064 1.00 97.88 177 ILE A N 1
ATOM 1351 C CA . ILE A 1 177 ? -0.178 -6.328 0.814 1.00 97.88 177 ILE A CA 1
ATOM 1352 C C . ILE A 1 177 ? 1.198 -5.703 1.036 1.00 97.88 177 ILE A C 1
ATOM 1354 O O . ILE A 1 177 ? 2.084 -6.310 1.633 1.00 97.88 177 ILE A O 1
ATOM 1358 N N . VAL A 1 178 ? 1.346 -4.468 0.572 1.00 98.12 178 VAL A N 1
ATOM 1359 C CA . VAL A 1 178 ? 2.405 -3.539 0.970 1.00 98.12 178 VAL A CA 1
ATOM 1360 C C . VAL A 1 178 ? 1.769 -2.294 1.575 1.00 98.12 178 VAL A C 1
ATOM 1362 O O . VAL A 1 178 ? 0.676 -1.881 1.177 1.00 98.12 178 VAL A O 1
ATOM 1365 N N . SER A 1 179 ? 2.438 -1.703 2.556 1.00 95.75 179 SER A N 1
ATOM 1366 C CA . SER A 1 179 ? 1.960 -0.508 3.252 1.00 95.75 179 SER A CA 1
ATOM 1367 C C . SER A 1 179 ? 3.129 0.270 3.858 1.00 95.75 179 SER A C 1
ATOM 1369 O O . SER A 1 179 ? 4.284 -0.141 3.752 1.00 95.75 179 SER A O 1
ATOM 1371 N N . ALA A 1 180 ? 2.822 1.354 4.571 1.00 91.25 180 ALA A N 1
ATOM 1372 C CA . ALA A 1 180 ? 3.789 2.073 5.397 1.00 91.25 180 ALA A CA 1
ATOM 1373 C C . ALA A 1 180 ? 4.523 1.186 6.425 1.00 91.25 180 ALA A C 1
ATOM 1375 O O . ALA A 1 180 ? 5.644 1.514 6.806 1.00 91.25 180 ALA A O 1
ATOM 1376 N N . ALA A 1 181 ? 3.906 0.090 6.887 1.00 92.50 181 ALA A N 1
ATOM 1377 C CA . ALA A 1 181 ? 4.523 -0.829 7.846 1.00 92.50 181 ALA A CA 1
ATOM 1378 C C . ALA A 1 181 ? 5.613 -1.695 7.196 1.00 92.50 181 ALA A C 1
ATOM 1380 O O . ALA A 1 181 ? 6.631 -1.991 7.817 1.00 92.50 181 ALA A O 1
ATOM 1381 N N . SER A 1 182 ? 5.406 -2.094 5.939 1.00 96.81 182 SER A N 1
ATOM 1382 C CA . SER A 1 182 ? 6.393 -2.816 5.143 1.00 96.81 182 SER A CA 1
ATOM 1383 C C . SER A 1 182 ? 6.099 -2.653 3.656 1.00 96.81 182 SER A C 1
ATOM 1385 O O . SER A 1 182 ? 5.022 -3.004 3.168 1.00 96.81 182 SER A O 1
ATOM 1387 N N . HIS A 1 183 ? 7.102 -2.181 2.917 1.00 96.69 183 HIS A N 1
ATOM 1388 C CA . HIS A 1 183 ? 7.064 -2.115 1.456 1.00 96.69 183 HIS A CA 1
ATOM 1389 C C . HIS A 1 183 ? 7.441 -3.453 0.790 1.00 96.69 183 HIS A C 1
ATOM 1391 O O . HIS A 1 183 ? 7.290 -3.605 -0.424 1.00 96.69 183 HIS A O 1
ATOM 1397 N N . LYS A 1 184 ? 7.910 -4.441 1.568 1.00 98.06 184 LYS A N 1
ATOM 1398 C CA . LYS A 1 184 ? 7.975 -5.848 1.144 1.00 98.06 184 LYS A CA 1
ATOM 1399 C C . LYS A 1 184 ? 6.605 -6.499 1.352 1.00 98.06 184 LYS A C 1
ATOM 1401 O O . LYS A 1 184 ? 6.016 -6.243 2.404 1.00 98.06 184 LYS A O 1
ATOM 1406 N N . PRO A 1 185 ? 6.109 -7.321 0.408 1.00 98.31 185 PRO A N 1
ATOM 1407 C CA . PRO A 1 185 ? 4.821 -7.992 0.552 1.00 98.31 185 PRO A CA 1
ATOM 1408 C C . PRO A 1 185 ? 4.728 -8.777 1.862 1.00 98.31 185 PRO A C 1
ATOM 1410 O O . PRO A 1 185 ? 5.651 -9.509 2.213 1.00 98.31 185 PRO A O 1
ATOM 1413 N N . TYR A 1 186 ? 3.621 -8.616 2.584 1.00 98.00 186 TYR A N 1
ATOM 1414 C CA . TYR A 1 186 ? 3.376 -9.315 3.842 1.00 98.00 186 TYR A CA 1
ATOM 1415 C C . TYR A 1 186 ? 1.886 -9.613 4.046 1.00 98.00 186 TYR A C 1
ATOM 1417 O O . TYR A 1 186 ? 1.012 -8.993 3.432 1.00 98.00 186 TYR A O 1
ATOM 1425 N N . TYR A 1 187 ? 1.599 -10.573 4.924 1.00 96.88 187 TYR A N 1
ATOM 1426 C CA . TYR A 1 187 ? 0.268 -10.766 5.492 1.00 96.88 187 TYR A CA 1
ATOM 1427 C C . TYR A 1 187 ? 0.165 -9.968 6.797 1.00 96.88 187 TYR A C 1
ATOM 1429 O O . TYR A 1 187 ? 1.038 -10.133 7.652 1.00 96.88 187 TYR A O 1
ATOM 1437 N N . PRO A 1 188 ? -0.859 -9.113 6.970 1.00 95.88 188 PRO A N 1
ATOM 1438 C CA . PRO A 1 188 ? -1.112 -8.454 8.247 1.00 95.88 188 PRO A CA 1
ATOM 1439 C C . PRO A 1 188 ? -1.361 -9.452 9.382 1.00 95.88 188 PRO A C 1
ATOM 1441 O O . PRO A 1 188 ? -1.645 -10.628 9.146 1.00 95.88 188 PRO A O 1
ATOM 1444 N N . ASP A 1 189 ? -1.277 -8.968 10.622 1.00 95.00 189 ASP A N 1
ATOM 1445 C CA . ASP A 1 189 ? -1.584 -9.765 11.809 1.00 95.00 189 ASP A CA 1
ATOM 1446 C C . ASP A 1 189 ? -3.030 -10.284 11.738 1.00 95.00 189 ASP A C 1
ATOM 1448 O O . ASP A 1 189 ? -3.995 -9.516 11.772 1.00 95.00 189 ASP A O 1
ATOM 1452 N N . ALA A 1 190 ? -3.171 -11.608 11.645 1.00 92.69 190 ALA A N 1
ATOM 1453 C CA . ALA A 1 190 ? -4.459 -12.262 11.467 1.00 92.69 190 ALA A CA 1
ATOM 1454 C C . ALA A 1 190 ? -5.423 -12.016 12.639 1.00 92.69 190 ALA A C 1
ATOM 1456 O O . ALA A 1 190 ? -6.631 -11.942 12.414 1.00 92.69 190 ALA A O 1
ATOM 1457 N N . ALA A 1 191 ? -4.908 -11.863 13.864 1.00 93.12 191 ALA A N 1
ATOM 1458 C CA . ALA A 1 191 ? -5.725 -11.595 15.040 1.00 93.12 191 ALA A CA 1
ATOM 1459 C C . ALA A 1 191 ? -6.222 -10.144 15.047 1.00 93.12 191 ALA A C 1
ATOM 1461 O O . ALA A 1 191 ? -7.351 -9.887 15.468 1.00 93.12 191 ALA A O 1
ATOM 1462 N N . ILE A 1 192 ? -5.415 -9.189 14.568 1.00 92.88 192 ILE A N 1
ATOM 1463 C CA . ILE A 1 192 ? -5.886 -7.811 14.355 1.00 92.88 192 ILE A CA 1
ATOM 1464 C C . ILE A 1 192 ? -6.941 -7.783 13.244 1.00 92.88 192 ILE A C 1
ATOM 1466 O O . ILE A 1 192 ? -8.006 -7.197 13.444 1.00 92.88 192 ILE A O 1
ATOM 1470 N N . GLU A 1 193 ? -6.690 -8.441 12.108 1.00 92.00 193 GLU A N 1
ATOM 1471 C CA . GLU A 1 193 ? -7.664 -8.519 11.011 1.00 92.00 193 GLU A CA 1
ATOM 1472 C C . GLU A 1 193 ? -9.003 -9.096 11.474 1.00 92.00 193 GLU A C 1
ATOM 1474 O O . GLU A 1 193 ? -10.054 -8.573 11.111 1.00 92.00 193 GLU A O 1
ATOM 1479 N N . GLU A 1 194 ? -8.978 -10.157 12.281 1.00 89.94 194 GLU A N 1
ATOM 1480 C CA . GLU A 1 194 ? -10.183 -10.781 12.822 1.00 89.94 194 GLU A CA 1
ATOM 1481 C C . GLU A 1 194 ? -10.929 -9.856 13.786 1.00 89.94 194 GLU A C 1
ATOM 1483 O O . GLU A 1 194 ? -12.143 -9.705 13.663 1.00 89.94 194 GLU A O 1
ATOM 1488 N N . ARG A 1 195 ? -10.221 -9.168 14.691 1.00 91.06 195 ARG A N 1
ATOM 1489 C CA . ARG A 1 195 ? -10.848 -8.199 15.605 1.00 91.06 195 ARG A CA 1
ATOM 1490 C C . ARG A 1 195 ? -11.487 -7.02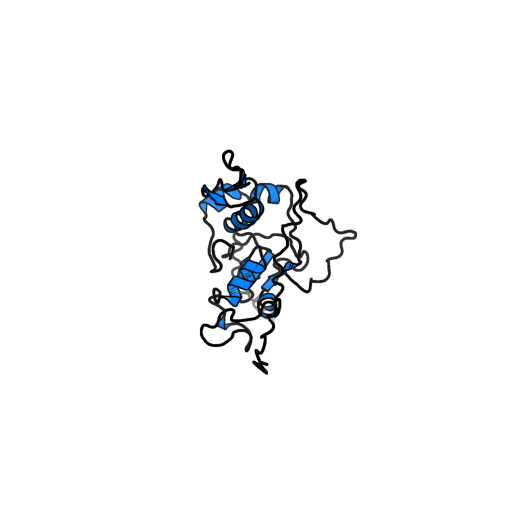2 14.877 1.00 91.06 195 ARG A C 1
ATOM 1492 O O . ARG A 1 195 ? -12.495 -6.505 15.349 1.00 91.06 195 ARG A O 1
ATOM 1499 N N . VAL A 1 196 ? -10.893 -6.575 13.770 1.00 88.88 196 VAL A N 1
ATOM 1500 C CA . VAL A 1 196 ? -11.385 -5.410 13.022 1.00 88.88 196 VAL A CA 1
ATOM 1501 C C . VAL A 1 196 ? -12.488 -5.791 12.036 1.00 88.88 196 VAL A C 1
ATOM 1503 O O . VAL A 1 196 ? -13.494 -5.095 11.962 1.00 88.88 196 VAL A O 1
ATOM 1506 N N . LEU A 1 197 ? -12.320 -6.870 11.267 1.00 85.81 197 LEU A N 1
ATOM 1507 C CA . LEU A 1 197 ? -13.264 -7.250 10.208 1.00 85.81 197 LEU A CA 1
ATOM 1508 C C . LEU A 1 197 ? -14.369 -8.196 10.693 1.00 85.81 197 LEU A C 1
ATOM 1510 O O . LEU A 1 197 ? -15.423 -8.260 10.060 1.00 85.81 197 LEU A O 1
ATOM 1514 N N . GLY A 1 198 ? -14.154 -8.944 11.779 1.00 80.38 198 GLY A N 1
ATOM 1515 C CA . GLY A 1 198 ? -15.101 -9.944 12.272 1.00 80.38 198 GLY A CA 1
ATOM 1516 C C . GLY A 1 198 ? -15.550 -10.915 11.173 1.00 80.38 198 GLY A C 1
ATOM 1517 O O . GLY A 1 198 ? -14.734 -11.518 10.473 1.00 80.38 198 GLY A O 1
ATOM 1518 N N . SER A 1 199 ? -16.868 -11.032 10.984 1.00 64.25 199 SER A N 1
ATOM 1519 C CA . SER A 1 199 ? -17.504 -11.853 9.943 1.00 64.25 199 SER A CA 1
ATOM 1520 C C . SER A 1 199 ? -17.446 -11.252 8.529 1.00 64.25 199 SER A C 1
ATOM 1522 O O . SER A 1 199 ? -17.767 -11.948 7.568 1.00 64.25 199 SER A O 1
ATOM 1524 N N . ALA A 1 200 ? -16.994 -10.004 8.360 1.00 59.38 200 ALA A N 1
ATOM 1525 C CA . ALA A 1 200 ? -16.887 -9.323 7.065 1.00 59.38 200 ALA A CA 1
ATOM 1526 C C . ALA A 1 200 ? -15.610 -9.684 6.277 1.00 59.38 200 ALA A C 1
ATOM 1528 O O . ALA A 1 200 ? -15.197 -8.946 5.377 1.00 59.38 200 ALA A O 1
ATOM 1529 N N . ARG A 1 201 ? -14.956 -10.810 6.600 1.00 58.22 201 ARG A N 1
ATOM 1530 C CA . ARG A 1 201 ? -13.797 -11.283 5.836 1.00 58.22 201 ARG A CA 1
ATOM 1531 C C . ARG A 1 201 ? -14.209 -11.544 4.383 1.00 58.22 201 ARG A C 1
ATOM 1533 O O . ARG A 1 201 ? -15.238 -12.182 4.151 1.00 58.22 201 ARG A O 1
ATOM 1540 N N . PRO A 1 202 ? -13.405 -11.128 3.390 1.00 52.28 202 PRO A N 1
ATOM 1541 C CA . PRO A 1 202 ? -13.582 -11.650 2.043 1.00 52.28 202 PRO A CA 1
ATOM 1542 C C . PRO A 1 202 ? -13.499 -13.177 2.090 1.00 52.28 202 PRO A C 1
ATOM 1544 O O . PRO A 1 202 ? -12.533 -13.738 2.615 1.00 52.28 202 PRO A O 1
ATOM 1547 N N . ALA A 1 203 ? -14.502 -13.851 1.529 1.00 46.34 203 ALA A N 1
ATOM 1548 C CA . ALA A 1 203 ? -14.392 -15.272 1.244 1.00 46.34 203 ALA A CA 1
ATOM 1549 C C . ALA A 1 203 ? -13.100 -15.496 0.445 1.00 46.34 203 ALA A C 1
ATOM 1551 O O . ALA A 1 203 ? -12.822 -14.775 -0.519 1.00 46.34 203 ALA A O 1
ATOM 1552 N N . VAL A 1 204 ? -12.287 -16.461 0.872 1.00 43.16 204 VAL A N 1
ATOM 1553 C CA . VAL A 1 204 ? -11.086 -16.874 0.148 1.00 43.16 204 VAL A CA 1
ATOM 1554 C C . VAL A 1 204 ? -11.543 -17.392 -1.215 1.00 43.16 204 VAL A C 1
ATOM 1556 O O . VAL A 1 204 ? -11.986 -18.530 -1.338 1.00 43.16 204 VAL A O 1
ATOM 1559 N N . PHE A 1 205 ? -11.482 -16.550 -2.247 1.00 34.81 205 PHE A N 1
ATOM 1560 C CA . PHE A 1 205 ? -11.662 -17.000 -3.621 1.00 34.81 205 PHE A CA 1
ATOM 1561 C C . PHE A 1 205 ? -10.416 -17.796 -4.010 1.00 34.81 205 PHE A C 1
ATOM 1563 O O . PHE A 1 205 ? -9.459 -17.259 -4.566 1.00 34.81 205 PHE A O 1
ATOM 1570 N N . ASN A 1 206 ? -10.432 -19.094 -3.710 1.00 32.16 206 ASN A N 1
ATOM 1571 C CA . ASN A 1 206 ? -9.582 -20.064 -4.385 1.00 32.16 206 ASN A CA 1
ATOM 1572 C C . ASN A 1 206 ? -10.113 -20.222 -5.812 1.00 32.16 206 ASN A C 1
ATOM 1574 O O . ASN A 1 206 ? -10.856 -21.149 -6.127 1.00 32.16 206 ASN A O 1
ATOM 1578 N N . GLY A 1 207 ? -9.746 -19.284 -6.682 1.00 34.25 207 GLY A N 1
ATOM 1579 C CA . GLY A 1 207 ? -9.829 -19.474 -8.123 1.00 34.25 207 GLY A CA 1
ATOM 1580 C C . GLY A 1 207 ? -8.782 -20.494 -8.555 1.00 34.25 207 GLY A C 1
ATOM 1581 O O . GLY A 1 207 ? -7.764 -20.130 -9.135 1.00 34.25 207 GLY A O 1
ATOM 1582 N N . SER A 1 208 ? -9.000 -21.772 -8.243 1.00 32.09 208 SER A N 1
ATOM 1583 C CA . SER A 1 208 ? -8.322 -22.847 -8.961 1.00 32.09 208 SER A CA 1
ATOM 1584 C C . SER A 1 208 ? -8.729 -22.734 -10.434 1.00 32.09 208 SER A C 1
ATOM 1586 O O . SER A 1 208 ? -9.924 -22.582 -10.706 1.00 32.09 208 SER A O 1
ATOM 1588 N N . PRO A 1 209 ? -7.795 -22.788 -11.399 1.00 36.12 209 PRO A N 1
ATOM 1589 C CA . PRO A 1 209 ? -8.172 -22.841 -12.801 1.00 36.12 209 PRO A CA 1
ATOM 1590 C C . PRO A 1 209 ? -8.991 -24.115 -12.998 1.00 36.12 209 PRO A C 1
ATOM 1592 O O . PRO A 1 209 ? -8.484 -25.222 -12.803 1.00 36.12 209 PRO A O 1
ATOM 1595 N N . GLN A 1 210 ? -10.278 -23.965 -13.322 1.00 37.50 210 GLN A N 1
ATOM 1596 C CA . GLN A 1 210 ? -11.095 -25.103 -13.712 1.00 37.50 210 GLN A CA 1
ATOM 1597 C C . GLN A 1 210 ? -10.441 -25.721 -14.943 1.00 37.50 210 GLN A C 1
ATOM 1599 O O . GLN A 1 210 ? -10.369 -25.118 -16.014 1.00 37.50 210 GLN A O 1
ATOM 1604 N N . LYS A 1 211 ? -9.910 -26.925 -14.751 1.00 36.28 211 LYS A N 1
ATOM 1605 C CA . LYS A 1 211 ? -9.451 -27.800 -15.817 1.00 36.28 211 LYS A CA 1
ATOM 1606 C C . LYS A 1 211 ? -10.679 -28.065 -16.687 1.00 36.28 211 LYS A C 1
ATOM 1608 O O . LYS A 1 211 ? -11.594 -28.755 -16.250 1.00 36.28 211 LYS A O 1
ATOM 1613 N N . GLY A 1 212 ? -10.728 -27.433 -17.858 1.00 35.50 212 GLY A N 1
ATOM 1614 C CA . GLY A 1 212 ? -11.833 -27.570 -18.798 1.00 35.50 212 GLY A CA 1
ATOM 1615 C C . GLY A 1 212 ? -12.090 -29.044 -19.087 1.00 35.50 212 GLY A C 1
ATOM 1616 O O . GLY A 1 212 ? -11.239 -29.734 -19.645 1.00 35.50 212 GLY A O 1
ATOM 1617 N N . THR A 1 213 ? -13.254 -29.5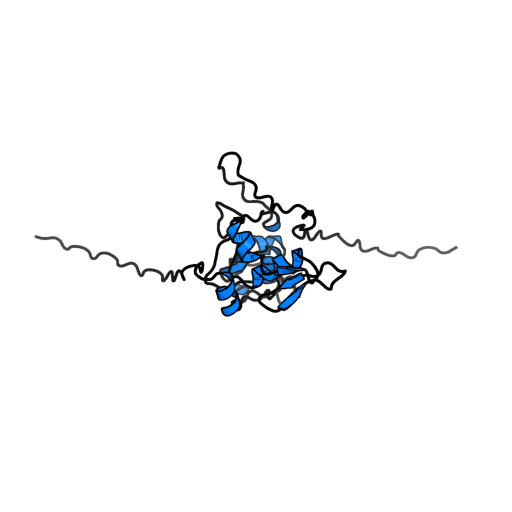39 -18.679 1.00 37.69 213 THR A N 1
ATOM 1618 C CA . THR A 1 213 ? -13.769 -30.816 -19.156 1.00 37.69 213 THR A CA 1
ATOM 1619 C C . THR A 1 213 ? -14.324 -30.578 -20.550 1.00 37.69 213 THR A C 1
ATOM 1621 O O . THR A 1 213 ? -15.442 -30.091 -20.709 1.00 37.69 213 THR A O 1
ATOM 1624 N N . SER A 1 214 ? -13.511 -30.875 -21.564 1.00 43.19 214 SER A N 1
ATOM 1625 C CA . SER A 1 214 ? -13.975 -30.990 -22.945 1.00 43.19 214 SER A CA 1
ATOM 1626 C C . SER A 1 214 ? -15.107 -32.023 -23.017 1.00 43.19 214 SER A C 1
ATOM 1628 O O . SER A 1 214 ? -14.948 -33.119 -22.473 1.00 43.19 214 SER A O 1
ATOM 1630 N N . PRO A 1 215 ? -16.239 -31.726 -23.675 1.00 39.34 215 PRO A N 1
ATOM 1631 C CA . PRO A 1 215 ? -17.263 -32.730 -23.918 1.00 39.34 215 PRO A CA 1
ATOM 1632 C C . PRO A 1 215 ? -16.761 -33.744 -24.957 1.00 39.34 215 PRO A C 1
ATOM 1634 O O . PRO A 1 215 ? -16.206 -33.376 -25.991 1.00 39.34 215 PRO A O 1
ATOM 1637 N N . ALA A 1 216 ? -16.940 -35.031 -24.655 1.00 45.38 216 ALA A N 1
ATOM 1638 C CA . ALA A 1 216 ? -16.622 -36.140 -25.548 1.00 45.38 216 ALA A CA 1
ATOM 1639 C C . ALA A 1 216 ? -17.510 -36.112 -26.812 1.00 45.38 216 ALA A C 1
ATOM 1641 O O . ALA A 1 216 ? -18.693 -35.767 -26.715 1.00 45.38 216 ALA A O 1
ATOM 1642 N N . PRO A 1 217 ? -16.986 -36.492 -27.991 1.00 45.03 217 PRO A N 1
ATOM 1643 C CA . PRO A 1 217 ? -17.783 -36.561 -29.207 1.00 45.03 217 PRO A CA 1
ATOM 1644 C C . PRO A 1 217 ? -18.733 -37.765 -29.149 1.00 45.03 217 PRO A C 1
ATOM 1646 O O . PRO A 1 217 ? -18.314 -38.892 -28.883 1.00 45.03 217 PRO A O 1
ATOM 1649 N N . LYS A 1 218 ? -20.022 -37.530 -29.416 1.00 47.69 218 LYS A N 1
ATOM 1650 C CA . LYS A 1 218 ? -20.980 -38.599 -29.719 1.00 47.69 218 LYS A CA 1
ATOM 1651 C C . LYS A 1 218 ? -20.609 -39.207 -31.074 1.00 47.69 218 LYS A C 1
ATOM 1653 O O . LYS A 1 218 ? -20.519 -38.480 -32.061 1.00 47.69 218 LYS A O 1
ATOM 1658 N N . GLY A 1 219 ? -20.368 -40.517 -31.101 1.00 47.97 219 GLY A N 1
ATOM 1659 C CA . GLY A 1 219 ? -20.225 -41.279 -32.342 1.00 47.97 219 GLY A CA 1
ATOM 1660 C C . GLY A 1 219 ? -21.550 -41.349 -33.115 1.00 47.97 219 GLY A C 1
ATOM 1661 O O . GLY A 1 219 ? -22.606 -41.120 -32.519 1.00 47.97 219 GLY A O 1
ATOM 1662 N N . PRO A 1 220 ? -21.509 -41.626 -34.429 1.00 55.78 220 PRO A N 1
ATOM 1663 C CA . PRO A 1 220 ? -22.708 -41.721 -35.245 1.00 55.78 220 PRO A CA 1
ATOM 1664 C C . PRO A 1 220 ? -23.380 -43.081 -35.031 1.00 55.78 220 PRO A C 1
ATOM 1666 O O . PRO A 1 220 ? -22.714 -44.115 -35.024 1.00 55.78 220 PRO A O 1
ATOM 1669 N N . GLU A 1 221 ? -24.699 -43.069 -34.863 1.00 44.50 221 GLU A N 1
ATOM 1670 C CA . GLU A 1 221 ? -25.530 -44.261 -35.015 1.00 44.50 221 GLU A CA 1
ATOM 1671 C C . GLU A 1 221 ? -25.721 -44.533 -36.513 1.00 44.50 221 GLU A C 1
ATOM 1673 O O . GLU A 1 221 ? -26.106 -43.635 -37.269 1.00 44.50 221 GLU A O 1
ATOM 1678 N N . GLY A 1 222 ? -25.418 -45.762 -36.924 1.00 42.56 222 GLY A N 1
ATOM 1679 C CA . GLY A 1 222 ? -25.641 -46.331 -38.249 1.00 42.56 222 GLY A CA 1
ATOM 1680 C C . GLY A 1 222 ? -25.671 -47.844 -38.139 1.00 42.56 222 GLY A C 1
ATOM 1681 O O . GLY A 1 222 ? -24.737 -48.383 -37.503 1.00 42.56 222 GLY A O 1
#

Radius of gyration: 23.08 Å; chains: 1; bounding box: 66×91×66 Å

Sequence (222 aa):
EPSGASTSEVTASPNSRRKQNLSKLGEGDDVTIVSFPNGRPPPCPQDLSSIPVYLTEMQRELFFSFIRPVSSSTDGAHKCMQCGQIVANMMEGRRHAVGHLRIMRLRCALCDCGSFFCSDMRTHLQMRHCEMLHRAPKGYVLPGDVTPCMTDAQADELTKLVDPMKPGRVMYTSGMIVSAASHKPYYPDAAIEERVLGSARPAVFNGSPQKGTSPAPKGPEG

pLDDT: mean 75.22, std 24.81, range [28.89, 98.44]

Secondary structure (DSSP, 8-state):
---------------------GGG--SS--------TTSPPPPPPS-GGGPPPB--HHHHHHHHTTEEE-TT-TT--EEETTT--EESSHHHHHHHHGGGS-EESEEETTT--EES-HHHHHHHHHTT--TTGGGSPTTTSPSTT-SS-S-HHHHHHTEEES-SSSTTB-EE-SS-EEETTEEEEE---HHHHHHHHGGGPPP----------PPPPPPPP-